Protein AF-A0A935ACT4-F1 (afdb_monomer_lite)

Structure (mmCIF, N/CA/C/O backbone):
data_AF-A0A935ACT4-F1
#
_entry.id   AF-A0A935ACT4-F1
#
loop_
_atom_site.group_PDB
_atom_site.id
_atom_site.type_symbol
_atom_site.label_atom_id
_atom_site.label_alt_id
_atom_site.label_comp_id
_atom_site.label_asym_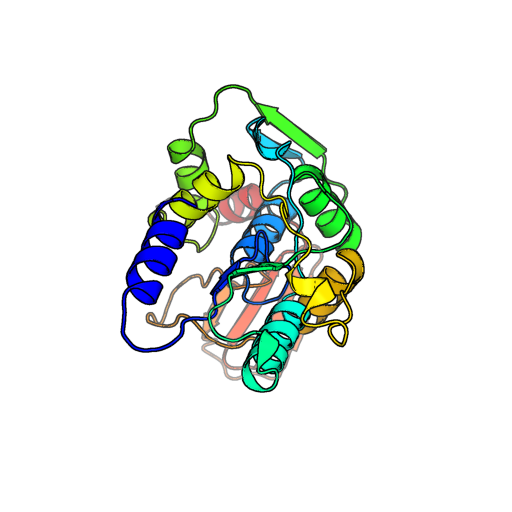id
_atom_site.label_entity_id
_atom_site.label_seq_id
_atom_site.pdbx_PDB_ins_code
_atom_site.Cartn_x
_atom_site.Cartn_y
_atom_site.Cartn_z
_atom_site.occupancy
_atom_site.B_iso_or_equiv
_atom_site.auth_seq_id
_atom_site.auth_comp_id
_atom_site.auth_asym_id
_atom_site.auth_atom_id
_atom_site.pdbx_PDB_model_num
ATOM 1 N N . MET A 1 1 ? 9.209 -9.007 1.177 1.00 69.94 1 MET A N 1
ATOM 2 C CA . MET A 1 1 ? 9.968 -8.501 0.007 1.00 69.94 1 MET A CA 1
ATOM 3 C C . MET A 1 1 ? 10.748 -9.606 -0.709 1.00 69.94 1 MET A C 1
ATOM 5 O O . MET A 1 1 ? 10.487 -9.824 -1.883 1.00 69.94 1 MET A O 1
ATOM 9 N N . ARG A 1 2 ? 11.636 -10.346 -0.022 1.00 81.12 2 ARG A N 1
ATOM 10 C CA . ARG A 1 2 ? 12.561 -11.329 -0.630 1.00 81.12 2 ARG A CA 1
ATOM 11 C C . ARG A 1 2 ? 11.929 -12.308 -1.632 1.00 81.12 2 ARG A C 1
ATOM 13 O O . ARG A 1 2 ? 12.358 -12.338 -2.775 1.00 81.12 2 ARG A O 1
ATOM 20 N N . SER A 1 3 ? 10.866 -13.014 -1.241 1.00 85.06 3 SER A N 1
ATOM 21 C CA . SER A 1 3 ? 10.185 -13.968 -2.134 1.00 85.06 3 SER A CA 1
ATOM 22 C C . SER A 1 3 ? 9.668 -13.318 -3.429 1.00 85.06 3 SER A C 1
ATOM 24 O O . SER A 1 3 ? 9.837 -13.885 -4.501 1.00 85.06 3 SER A O 1
ATOM 26 N N . ARG A 1 4 ? 9.121 -12.092 -3.371 1.00 88.12 4 ARG A N 1
ATOM 27 C CA . ARG A 1 4 ? 8.633 -11.378 -4.569 1.00 88.12 4 ARG A CA 1
ATOM 28 C C . ARG A 1 4 ? 9.778 -11.022 -5.524 1.00 88.12 4 ARG A C 1
ATOM 30 O O . ARG A 1 4 ? 9.636 -11.171 -6.733 1.00 88.12 4 ARG A O 1
ATOM 37 N N . ILE A 1 5 ? 10.920 -10.606 -4.973 1.00 88.69 5 ILE A N 1
ATOM 38 C CA . ILE A 1 5 ? 12.130 -10.297 -5.748 1.00 88.69 5 ILE A CA 1
ATOM 39 C C . ILE A 1 5 ? 12.682 -11.567 -6.407 1.00 88.69 5 ILE A C 1
ATOM 41 O O . ILE A 1 5 ? 13.016 -11.546 -7.590 1.00 88.69 5 ILE A O 1
ATOM 45 N N . GLU A 1 6 ? 12.748 -12.678 -5.670 1.00 92.38 6 GLU A N 1
ATOM 46 C CA . GLU A 1 6 ? 13.194 -13.979 -6.188 1.00 92.38 6 GLU A CA 1
ATOM 47 C C . GLU A 1 6 ? 12.294 -14.477 -7.328 1.00 92.38 6 GLU A C 1
ATOM 49 O O . GLU A 1 6 ? 12.806 -14.948 -8.346 1.00 92.38 6 GLU A O 1
ATOM 54 N N . THR A 1 7 ? 10.973 -14.292 -7.218 1.00 94.06 7 THR A N 1
ATOM 55 C CA . THR A 1 7 ? 10.031 -14.559 -8.314 1.00 94.06 7 THR A CA 1
ATOM 56 C C . THR A 1 7 ? 10.366 -13.723 -9.546 1.00 94.06 7 THR A C 1
ATOM 58 O O . THR A 1 7 ? 10.535 -14.284 -10.625 1.00 94.06 7 THR A O 1
ATOM 61 N N . GLY A 1 8 ? 10.537 -12.403 -9.402 1.00 92.00 8 GLY A N 1
ATOM 62 C CA . GLY A 1 8 ? 10.892 -11.528 -10.524 1.00 92.00 8 GLY A CA 1
ATOM 63 C C . GLY A 1 8 ? 12.212 -11.926 -11.194 1.00 92.00 8 GLY A C 1
ATOM 64 O O . GLY A 1 8 ? 12.299 -11.989 -12.420 1.00 92.00 8 GLY A O 1
ATOM 65 N N . VAL A 1 9 ? 13.234 -12.259 -10.398 1.00 93.31 9 VAL A N 1
ATOM 66 C CA . VAL A 1 9 ? 14.528 -12.751 -10.901 1.00 93.31 9 VAL A CA 1
ATOM 67 C C . VAL A 1 9 ? 14.364 -14.065 -11.657 1.00 93.31 9 VAL A C 1
ATOM 69 O O . VAL A 1 9 ? 14.971 -14.237 -12.708 1.00 93.31 9 VAL A O 1
ATOM 72 N N . THR A 1 10 ? 13.552 -14.984 -11.141 1.00 94.94 10 THR A N 1
ATOM 73 C CA . THR A 1 10 ? 13.333 -16.296 -11.759 1.00 94.94 10 THR A CA 1
ATOM 74 C C . THR A 1 10 ? 12.563 -16.170 -13.070 1.00 94.94 10 THR A C 1
ATOM 76 O O . THR A 1 10 ? 12.980 -16.751 -14.066 1.00 94.94 10 THR A O 1
ATOM 79 N N . LEU A 1 11 ? 11.503 -15.357 -13.108 1.00 93.75 11 LEU A N 1
ATOM 80 C CA . LEU A 1 11 ? 10.722 -15.105 -14.323 1.00 93.75 11 LEU A CA 1
ATOM 81 C C . LEU A 1 11 ? 11.583 -14.492 -15.436 1.00 93.75 11 LEU A C 1
ATOM 83 O O . LEU A 1 11 ? 11.505 -14.926 -16.581 1.00 93.75 11 LEU A O 1
ATOM 87 N N . ARG A 1 12 ? 12.471 -13.548 -15.097 1.00 93.38 12 ARG A N 1
ATOM 88 C CA . ARG A 1 12 ? 13.405 -12.931 -16.057 1.00 93.38 12 ARG A CA 1
ATOM 89 C C . ARG A 1 12 ? 14.436 -13.886 -16.660 1.00 93.38 12 ARG A C 1
ATOM 91 O O . ARG A 1 12 ? 15.054 -13.522 -17.652 1.00 93.38 12 ARG A O 1
ATOM 98 N N . LYS A 1 13 ? 14.653 -15.072 -16.082 1.00 93.50 13 LYS A N 1
ATOM 99 C CA . LYS A 1 13 ? 15.535 -16.093 -16.680 1.00 93.50 13 LYS A CA 1
ATOM 100 C C . LYS A 1 13 ? 14.884 -16.813 -17.865 1.00 93.50 13 LYS A C 1
ATOM 102 O O . LYS A 1 13 ? 15.573 -17.550 -18.563 1.00 93.50 13 LYS A O 1
ATOM 107 N N . GLY A 1 14 ? 13.574 -16.653 -18.060 1.00 92.19 14 GLY A N 1
ATOM 108 C CA . GLY A 1 14 ? 12.857 -17.216 -19.199 1.00 92.19 14 GLY A CA 1
ATOM 109 C C . GLY A 1 14 ? 13.194 -16.527 -20.525 1.00 92.19 14 GLY A C 1
ATOM 110 O O . GLY A 1 14 ? 13.866 -15.501 -20.569 1.00 92.19 14 GLY A O 1
ATOM 111 N N . SER A 1 15 ? 12.688 -17.088 -21.624 1.00 92.12 15 SER A N 1
ATOM 112 C CA . SER A 1 15 ? 12.872 -16.554 -22.982 1.00 92.12 15 SER A CA 1
ATOM 113 C C . SER A 1 15 ? 11.981 -15.350 -23.308 1.00 92.12 15 SER A C 1
ATOM 115 O O . SER A 1 15 ? 12.221 -14.653 -24.292 1.00 92.12 15 SER A O 1
ATOM 117 N N . VAL A 1 16 ? 10.945 -15.102 -22.502 1.00 92.06 16 VAL A N 1
ATOM 118 C CA . VAL A 1 16 ? 10.012 -13.985 -22.686 1.00 92.06 16 VAL A CA 1
ATOM 119 C C . VAL A 1 16 ? 10.509 -12.780 -21.881 1.00 92.06 16 VAL A C 1
ATOM 121 O O . VAL A 1 16 ? 10.746 -12.929 -20.682 1.00 92.06 16 VAL A O 1
ATOM 124 N N . PRO A 1 17 ? 10.643 -11.580 -22.481 1.00 90.62 17 PRO A N 1
ATOM 125 C CA . PRO A 1 17 ? 10.990 -10.372 -21.739 1.00 90.62 17 PRO A CA 1
ATOM 126 C C . PRO A 1 17 ? 9.967 -10.078 -20.635 1.00 90.62 17 PRO A C 1
ATOM 128 O O . PRO A 1 17 ? 8.775 -9.945 -20.906 1.00 90.62 17 PRO A O 1
ATOM 131 N N . VAL A 1 18 ? 10.435 -9.949 -19.393 1.00 93.94 18 VAL A N 1
ATOM 132 C CA . VAL A 1 18 ? 9.579 -9.687 -18.226 1.00 93.94 18 VAL A CA 1
ATOM 133 C C . VAL A 1 18 ? 9.765 -8.255 -17.757 1.00 93.94 18 VAL A C 1
ATOM 135 O O . VAL A 1 18 ? 10.834 -7.896 -17.265 1.00 93.94 18 VAL A O 1
ATOM 138 N N . THR A 1 19 ? 8.706 -7.459 -17.862 1.00 94.50 19 THR A N 1
ATOM 139 C CA . THR A 1 19 ? 8.626 -6.144 -17.224 1.00 94.50 19 THR A CA 1
ATOM 140 C C . THR A 1 19 ? 8.081 -6.303 -15.807 1.00 94.50 19 THR A C 1
ATOM 142 O O . THR A 1 19 ? 6.981 -6.816 -15.615 1.00 94.50 19 THR A O 1
ATOM 145 N N . GLU A 1 20 ? 8.853 -5.889 -14.803 1.00 94.56 20 GLU A N 1
ATOM 146 C CA . GLU A 1 20 ? 8.470 -5.971 -13.390 1.00 94.56 20 GLU A CA 1
ATOM 147 C C . GLU A 1 20 ? 8.133 -4.576 -12.855 1.00 94.56 20 GLU A C 1
ATOM 149 O O . GLU A 1 20 ? 9.004 -3.711 -12.783 1.00 94.56 20 GLU A O 1
ATOM 154 N N . ILE A 1 21 ? 6.885 -4.377 -12.429 1.00 94.38 21 ILE A N 1
ATOM 155 C CA . ILE A 1 21 ? 6.447 -3.168 -11.726 1.00 94.38 21 ILE A CA 1
ATOM 156 C C . ILE A 1 21 ? 6.413 -3.460 -10.221 1.00 94.38 21 ILE A C 1
ATOM 158 O O . ILE A 1 21 ? 5.684 -4.341 -9.763 1.00 94.38 21 ILE A O 1
ATOM 162 N N . ARG A 1 22 ? 7.212 -2.730 -9.442 1.00 93.19 22 ARG A N 1
ATOM 163 C CA . ARG A 1 22 ? 7.353 -2.890 -7.991 1.00 93.19 22 ARG A CA 1
ATOM 164 C C . ARG A 1 22 ? 6.692 -1.732 -7.270 1.00 93.19 22 ARG A C 1
ATOM 166 O O . ARG A 1 22 ? 7.153 -0.602 -7.363 1.00 93.19 22 ARG A O 1
ATOM 173 N N . ALA A 1 23 ? 5.650 -2.035 -6.510 1.00 91.44 23 ALA A N 1
ATOM 174 C CA . ALA A 1 23 ? 4.967 -1.072 -5.660 1.00 91.44 23 ALA A CA 1
ATOM 175 C C . ALA A 1 23 ? 5.134 -1.438 -4.183 1.00 91.44 23 ALA A C 1
ATOM 177 O O . ALA A 1 23 ? 5.173 -2.620 -3.819 1.00 91.44 23 ALA A O 1
ATOM 178 N N . GLY A 1 24 ? 5.199 -0.406 -3.344 1.00 86.94 24 GLY A N 1
ATOM 179 C CA . GLY A 1 24 ? 5.072 -0.530 -1.898 1.00 86.94 24 GLY A CA 1
ATOM 180 C C . GLY A 1 24 ? 3.611 -0.673 -1.475 1.00 86.94 24 GLY A C 1
ATOM 181 O O . GLY A 1 24 ? 2.891 -1.575 -1.904 1.00 86.94 24 GLY A O 1
ATOM 182 N N . VAL A 1 25 ? 3.163 0.242 -0.617 1.00 89.56 25 VAL A N 1
ATOM 183 C CA . VAL A 1 25 ? 1.755 0.342 -0.218 1.00 89.56 25 VAL A CA 1
ATOM 184 C C . VAL A 1 25 ? 0.919 0.815 -1.399 1.00 89.56 25 VAL A C 1
ATOM 186 O O . VAL A 1 25 ? 1.141 1.905 -1.914 1.00 89.56 25 VAL A O 1
ATOM 189 N N . ILE A 1 26 ? -0.092 0.042 -1.787 1.00 91.81 26 ILE A N 1
ATOM 190 C CA . ILE A 1 26 ? -1.076 0.489 -2.775 1.00 91.81 26 ILE A CA 1
ATOM 191 C C . ILE A 1 26 ? -2.263 1.089 -2.017 1.00 91.81 26 ILE A C 1
ATOM 193 O O . ILE A 1 26 ? -2.844 0.433 -1.150 1.00 91.81 26 ILE A O 1
ATOM 197 N N . ALA A 1 27 ? -2.606 2.335 -2.323 1.00 91.50 27 ALA A N 1
ATOM 198 C CA . ALA A 1 27 ? -3.718 3.091 -1.766 1.00 91.50 27 ALA A CA 1
ATOM 199 C C . ALA A 1 27 ? -4.919 3.009 -2.718 1.00 91.50 27 ALA A C 1
ATOM 201 O O . ALA A 1 27 ? -4.890 3.551 -3.823 1.00 91.50 27 ALA A O 1
ATOM 202 N N . GLY A 1 28 ? -5.966 2.293 -2.315 1.00 86.50 28 GLY A N 1
ATOM 203 C CA . GLY A 1 28 ? -7.134 2.055 -3.159 1.00 86.50 28 GLY A CA 1
ATOM 204 C C . GLY A 1 28 ? -8.052 0.977 -2.593 1.00 86.50 28 GLY A C 1
ATOM 205 O O . GLY A 1 28 ? -7.596 0.108 -1.852 1.00 86.50 28 GLY A O 1
ATOM 206 N N . SER A 1 29 ? -9.332 1.014 -2.967 1.00 75.94 29 SER A N 1
ATOM 207 C CA . SER A 1 29 ? -10.279 -0.080 -2.702 1.00 75.94 29 SER A CA 1
ATOM 208 C C . SER A 1 29 ? -9.761 -1.392 -3.308 1.00 75.94 29 SER A C 1
ATOM 210 O O . SER A 1 29 ? -9.198 -1.357 -4.404 1.00 75.94 29 SER A O 1
ATOM 212 N N . GLY A 1 30 ? -9.922 -2.528 -2.623 1.00 71.88 30 GLY A N 1
ATOM 213 C CA . GLY A 1 30 ? -9.360 -3.817 -3.059 1.00 71.88 30 GLY A CA 1
ATOM 214 C C . GLY A 1 30 ? -7.889 -4.038 -2.694 1.00 71.88 30 GLY A C 1
ATOM 215 O O . GLY A 1 30 ? -7.365 -5.142 -2.842 1.00 71.88 30 GLY A O 1
ATOM 216 N N . SER A 1 31 ? -7.183 -3.012 -2.207 1.00 79.88 31 SER A N 1
ATOM 217 C CA . SER A 1 31 ? -5.800 -3.169 -1.759 1.00 79.88 31 SER A CA 1
ATOM 218 C C . SER A 1 31 ? -5.747 -3.623 -0.307 1.00 79.88 31 SER A C 1
ATOM 220 O O . SER A 1 31 ? -6.118 -2.882 0.603 1.00 79.88 31 SER A O 1
ATOM 222 N N . ILE A 1 32 ? -5.159 -4.794 -0.060 1.00 76.81 32 ILE A N 1
ATOM 223 C CA . ILE A 1 32 ? -5.030 -5.322 1.304 1.00 76.81 32 ILE A CA 1
ATOM 224 C C . ILE A 1 32 ? -4.225 -4.366 2.203 1.00 76.81 32 ILE A C 1
ATOM 226 O O . ILE A 1 32 ? -4.547 -4.206 3.378 1.00 76.81 32 ILE A O 1
ATOM 230 N N . SER A 1 33 ? -3.202 -3.678 1.676 1.00 82.00 33 SER A N 1
ATOM 231 C CA . SER A 1 33 ? -2.441 -2.703 2.473 1.00 82.00 33 SER A CA 1
ATOM 232 C C . SER A 1 33 ? -3.282 -1.492 2.878 1.00 82.00 33 SER A C 1
ATOM 234 O O . SER A 1 33 ? -3.143 -1.000 3.997 1.00 82.00 33 SER A O 1
ATOM 236 N N . PHE A 1 34 ? -4.171 -1.034 1.994 1.00 85.38 34 PHE A N 1
ATOM 237 C CA . PHE A 1 34 ? -5.099 0.054 2.292 1.00 85.38 34 PHE A CA 1
ATOM 238 C C . PHE A 1 34 ? -6.154 -0.381 3.315 1.00 85.38 34 PHE A C 1
ATOM 240 O O . PHE A 1 34 ? -6.390 0.318 4.301 1.00 85.38 34 PHE A O 1
ATOM 247 N N . GLU A 1 35 ? -6.712 -1.579 3.141 1.00 78.62 35 GLU A N 1
ATOM 248 C CA . GLU A 1 35 ? -7.675 -2.154 4.077 1.00 78.62 35 GLU A CA 1
ATOM 249 C C . GLU A 1 35 ? -7.074 -2.335 5.475 1.00 78.62 35 GLU A C 1
ATOM 251 O O . GLU A 1 35 ? -7.733 -2.030 6.464 1.00 78.62 35 GLU A O 1
ATOM 256 N N . MET A 1 36 ? -5.804 -2.735 5.594 1.00 78.12 36 MET A N 1
ATOM 257 C CA . MET A 1 36 ? -5.119 -2.811 6.892 1.00 78.12 36 MET A CA 1
ATOM 258 C C . MET A 1 36 ? -5.026 -1.455 7.592 1.00 78.12 36 MET A C 1
ATOM 260 O O . MET A 1 36 ? -5.323 -1.354 8.785 1.00 78.12 36 MET A O 1
ATOM 264 N N . ILE A 1 37 ? -4.632 -0.407 6.861 1.00 85.81 37 ILE A N 1
ATOM 265 C CA . ILE A 1 37 ? -4.576 0.961 7.391 1.00 85.81 37 ILE A CA 1
ATOM 266 C C . ILE A 1 37 ? -5.963 1.378 7.879 1.00 85.81 37 ILE A C 1
ATOM 268 O O . ILE A 1 37 ? -6.094 1.859 9.007 1.00 85.81 37 ILE A O 1
ATOM 272 N N . ARG A 1 38 ? -7.001 1.131 7.074 1.00 81.50 38 ARG A N 1
ATOM 273 C CA . ARG A 1 38 ? -8.389 1.393 7.448 1.00 81.50 38 ARG A CA 1
ATOM 274 C C . ARG A 1 38 ? -8.787 0.637 8.710 1.00 81.50 38 ARG A C 1
ATOM 276 O O . ARG A 1 38 ? -9.199 1.279 9.669 1.00 81.50 38 ARG A O 1
ATOM 283 N N . PHE A 1 39 ? -8.655 -0.689 8.737 1.00 75.44 39 PHE A N 1
ATOM 284 C CA . PHE A 1 39 ? -9.082 -1.516 9.868 1.00 75.44 39 PHE A CA 1
ATOM 285 C C . PHE A 1 39 ? -8.423 -1.057 11.163 1.00 75.44 39 PHE A C 1
ATOM 287 O O . PHE A 1 39 ? -9.118 -0.796 12.140 1.00 75.44 39 PHE A O 1
ATOM 294 N N . MET A 1 40 ? -7.101 -0.879 11.167 1.00 77.88 40 MET A N 1
ATOM 295 C CA . MET A 1 40 ? -6.385 -0.418 12.359 1.00 77.88 40 MET A CA 1
ATOM 296 C C . MET A 1 40 ? -6.873 0.955 12.831 1.00 77.88 40 MET A C 1
ATOM 298 O O . MET A 1 40 ? -7.011 1.188 14.032 1.00 77.88 40 MET A O 1
ATOM 302 N N . THR A 1 41 ? -7.186 1.840 11.886 1.00 82.50 41 THR A N 1
ATOM 303 C CA . THR A 1 41 ? -7.656 3.198 12.164 1.00 82.50 41 THR A CA 1
ATOM 304 C C . THR A 1 41 ? -9.124 3.242 12.591 1.00 82.50 41 THR A C 1
ATOM 306 O O . THR A 1 41 ? -9.514 4.093 13.385 1.00 82.50 41 THR A O 1
ATOM 309 N N . GLU A 1 42 ? -9.975 2.349 12.103 1.00 77.56 42 GLU A N 1
ATOM 310 C CA . GLU A 1 42 ? -11.398 2.308 12.453 1.00 77.56 42 GLU A CA 1
ATOM 311 C C . GLU A 1 42 ? -11.648 1.553 13.762 1.00 77.56 42 GLU A C 1
ATOM 313 O O . GLU A 1 42 ? -12.507 1.958 14.545 1.00 77.56 42 GLU A O 1
ATOM 318 N N . LEU A 1 43 ? -10.859 0.511 14.038 1.00 72.56 43 LEU A N 1
ATOM 319 C CA . LEU A 1 43 ? -11.015 -0.358 15.205 1.00 72.56 43 LEU A CA 1
ATOM 320 C C . LEU A 1 43 ? -10.644 0.322 16.524 1.00 72.56 43 LEU A C 1
ATOM 322 O O . LEU A 1 43 ? -11.306 0.091 17.543 1.00 72.56 43 LEU A O 1
ATOM 326 N N . PHE A 1 44 ? -9.588 1.139 16.513 1.00 72.75 44 PHE A N 1
ATOM 327 C CA . PHE A 1 44 ? -8.961 1.641 17.728 1.00 72.75 44 PHE A CA 1
ATOM 328 C C . PHE A 1 44 ? -8.869 3.172 17.760 1.00 72.75 44 PHE A C 1
ATOM 330 O O . PHE A 1 44 ? -8.326 3.775 16.837 1.00 72.75 44 PHE A O 1
ATOM 337 N N . PRO A 1 45 ? -9.324 3.836 18.842 1.00 75.62 45 PRO A N 1
ATOM 338 C CA . PRO A 1 45 ? -9.098 5.270 19.036 1.00 75.62 45 PRO A CA 1
ATOM 339 C C . PRO A 1 45 ? -7.629 5.597 19.332 1.00 75.62 45 PRO A C 1
ATOM 341 O O . PRO A 1 45 ? -7.122 6.634 18.904 1.00 75.62 45 PRO A O 1
ATOM 344 N N . VAL A 1 46 ? -6.955 4.689 20.041 1.00 84.94 46 VAL A N 1
ATOM 345 C CA . VAL A 1 46 ? -5.507 4.685 20.240 1.00 84.94 46 VAL A CA 1
ATOM 346 C C . VAL A 1 46 ? -4.984 3.432 19.563 1.00 84.94 46 VAL A C 1
ATOM 348 O O . VAL A 1 46 ? -5.304 2.342 20.022 1.00 84.94 46 VAL A O 1
ATOM 351 N N . ILE A 1 47 ? -4.240 3.580 18.473 1.00 84.94 47 ILE A N 1
ATOM 352 C CA . ILE A 1 47 ? -3.729 2.473 17.665 1.00 84.94 47 ILE A CA 1
ATOM 353 C C . ILE A 1 47 ? -2.460 1.944 18.348 1.00 84.94 47 ILE A C 1
ATOM 355 O O . ILE A 1 47 ? -1.431 2.633 18.298 1.00 84.94 47 ILE A O 1
ATOM 359 N N . PRO A 1 48 ? -2.495 0.769 19.011 1.00 84.94 48 PRO A N 1
ATOM 360 C CA . PRO A 1 48 ? -1.277 0.148 19.493 1.00 84.94 48 PRO A CA 1
ATOM 361 C C . PRO A 1 48 ? -0.507 -0.396 18.294 1.00 84.94 48 PRO A C 1
ATOM 363 O O . PRO A 1 48 ? -1.081 -0.989 17.378 1.00 84.94 48 PRO A O 1
ATOM 366 N N . GLY A 1 49 ? 0.803 -0.216 18.295 1.00 87.62 49 GLY A N 1
ATOM 367 C CA . GLY A 1 49 ? 1.616 -0.773 17.235 1.00 87.62 49 GLY A CA 1
ATOM 368 C C . GLY A 1 49 ? 3.093 -0.823 17.582 1.00 87.62 49 GLY A C 1
ATOM 369 O O . GLY A 1 49 ? 3.522 -0.248 18.571 1.00 87.62 49 GLY A O 1
ATOM 370 N N . PRO A 1 50 ? 3.891 -1.537 16.800 1.00 90.00 50 PRO A N 1
ATOM 371 C CA . PRO A 1 50 ? 5.332 -1.600 16.981 1.00 90.00 50 PRO A CA 1
ATOM 372 C C . PRO A 1 50 ? 6.033 -0.327 16.521 1.00 90.00 50 PRO A C 1
ATOM 374 O O . PRO A 1 50 ? 5.571 0.361 15.613 1.00 90.00 50 PRO A O 1
ATOM 377 N N . ILE A 1 51 ? 7.227 -0.079 17.063 1.00 89.69 51 ILE A N 1
ATOM 378 C CA . ILE A 1 51 ? 8.092 1.036 16.638 1.00 89.69 51 ILE A CA 1
ATOM 379 C C . ILE A 1 51 ? 8.377 1.026 15.130 1.00 89.69 51 ILE A C 1
ATOM 381 O O . ILE A 1 51 ? 8.454 2.100 14.538 1.00 89.69 51 ILE A O 1
ATOM 385 N N . TRP A 1 52 ? 8.472 -0.146 14.491 1.00 88.19 52 TRP A N 1
ATOM 386 C CA . TRP A 1 52 ? 8.716 -0.247 13.047 1.00 88.19 52 TRP A CA 1
ATOM 387 C C . TRP A 1 52 ? 7.580 0.329 12.181 1.00 88.19 52 TRP A C 1
ATOM 389 O O . TRP A 1 52 ? 7.764 0.518 10.988 1.00 88.19 52 TRP A O 1
ATOM 399 N N . LEU A 1 53 ? 6.433 0.730 12.747 1.00 89.06 53 LEU A N 1
ATOM 400 C CA . LEU A 1 53 ? 5.466 1.579 12.029 1.00 89.06 53 LEU A CA 1
ATOM 401 C C . LEU A 1 53 ? 6.024 2.972 11.675 1.00 89.06 53 LEU A C 1
ATOM 403 O O . LEU A 1 53 ? 5.418 3.703 10.894 1.00 89.06 53 LEU A O 1
ATOM 407 N N . LYS A 1 54 ? 7.176 3.356 12.233 1.00 90.50 54 LYS A N 1
ATOM 408 C CA . LYS A 1 54 ? 7.940 4.540 11.819 1.00 90.50 54 LYS A CA 1
ATOM 409 C C . LYS A 1 54 ? 8.809 4.307 10.580 1.00 90.50 54 LYS A C 1
ATOM 411 O O . LYS A 1 54 ? 9.488 5.237 10.156 1.00 90.50 54 LYS A O 1
ATOM 416 N N . ASN A 1 55 ? 8.809 3.102 10.017 1.00 91.06 55 ASN A N 1
ATOM 417 C CA . ASN A 1 55 ? 9.492 2.832 8.759 1.00 91.06 55 ASN A CA 1
ATOM 418 C C . ASN A 1 55 ? 8.887 3.665 7.632 1.00 91.06 55 ASN A C 1
ATOM 420 O O . ASN A 1 55 ? 7.688 3.973 7.630 1.00 91.06 55 ASN A O 1
ATOM 424 N N . LYS A 1 56 ? 9.740 4.030 6.680 1.00 93.12 56 LYS A N 1
ATOM 425 C CA . LYS A 1 56 ? 9.386 4.897 5.566 1.00 93.12 56 LYS A CA 1
ATOM 426 C C . LYS A 1 56 ? 8.743 4.097 4.440 1.00 93.12 56 LYS A C 1
ATOM 428 O O . LYS A 1 56 ? 9.134 2.971 4.141 1.00 93.12 56 LYS A O 1
ATOM 433 N N . SER A 1 57 ? 7.771 4.705 3.781 1.00 91.44 57 SER A N 1
ATOM 434 C CA . SER A 1 57 ? 7.045 4.138 2.657 1.00 91.44 57 SER A CA 1
ATOM 435 C C . SER A 1 57 ? 6.687 5.230 1.657 1.00 91.44 57 SER A C 1
ATOM 437 O O . SER A 1 57 ? 6.235 6.310 2.037 1.00 91.44 57 SER A O 1
ATOM 439 N N . GLN A 1 58 ? 6.817 4.913 0.372 1.00 93.69 58 GLN A N 1
ATOM 440 C CA . GLN A 1 58 ? 6.218 5.677 -0.720 1.00 93.69 58 GLN A CA 1
ATOM 441 C C . GLN A 1 58 ? 4.999 4.902 -1.236 1.00 93.69 58 GLN A C 1
ATOM 443 O O . GLN A 1 58 ? 5.165 3.918 -1.960 1.00 93.69 58 GLN A O 1
ATOM 448 N N . PRO A 1 59 ? 3.774 5.260 -0.802 1.00 94.25 59 PRO A N 1
ATOM 449 C CA . PRO A 1 59 ? 2.567 4.607 -1.288 1.00 94.25 59 PRO A CA 1
ATOM 450 C C . PRO A 1 59 ? 2.309 4.974 -2.753 1.00 94.25 59 PRO A C 1
ATOM 452 O O . PRO A 1 59 ? 2.914 5.902 -3.273 1.00 94.25 59 PRO A O 1
ATOM 455 N N . ILE A 1 60 ? 1.385 4.288 -3.417 1.00 95.69 60 ILE A N 1
ATOM 456 C CA . ILE A 1 60 ? 0.918 4.629 -4.766 1.00 95.69 60 ILE A CA 1
ATOM 457 C C . ILE A 1 60 ? -0.583 4.417 -4.892 1.00 95.69 60 ILE A C 1
ATOM 459 O O . ILE A 1 60 ? -1.114 3.460 -4.335 1.00 95.69 60 ILE A O 1
ATOM 463 N N . ALA A 1 61 ? -1.284 5.287 -5.617 1.00 95.25 61 ALA A N 1
ATOM 464 C CA . ALA A 1 61 ? -2.702 5.094 -5.881 1.00 95.25 61 ALA A CA 1
ATOM 465 C C . ALA A 1 61 ? -2.918 3.867 -6.778 1.00 95.25 61 ALA A C 1
ATOM 467 O O . ALA A 1 61 ? -2.175 3.660 -7.738 1.00 95.25 61 ALA A O 1
ATOM 468 N N . VAL A 1 62 ? -3.966 3.080 -6.516 1.00 92.69 62 VAL A N 1
ATOM 469 C CA . VAL A 1 62 ? -4.312 1.915 -7.352 1.00 92.69 62 VAL A CA 1
ATOM 470 C C . VAL A 1 62 ? -4.502 2.301 -8.821 1.00 92.69 62 VAL A C 1
ATOM 472 O O . VAL A 1 62 ? -4.061 1.573 -9.704 1.00 92.69 62 VAL A O 1
ATOM 475 N N . GLN A 1 63 ? -5.076 3.480 -9.085 1.00 92.88 63 GLN A N 1
ATOM 476 C CA . GLN A 1 63 ? -5.250 3.987 -10.442 1.00 92.88 63 GLN A CA 1
ATOM 477 C C . GLN A 1 63 ? -3.903 4.178 -11.146 1.00 92.88 63 GLN A C 1
ATOM 479 O O . GLN A 1 63 ? -3.734 3.712 -12.263 1.00 92.88 63 GLN A O 1
ATOM 484 N N . ASN A 1 64 ? -2.903 4.739 -10.462 1.00 95.56 64 ASN A N 1
ATOM 485 C CA . ASN A 1 64 ? -1.579 4.914 -11.054 1.00 95.56 64 ASN A CA 1
ATOM 486 C C . ASN A 1 64 ? -0.860 3.592 -11.309 1.00 95.56 64 ASN A C 1
ATOM 488 O O . ASN A 1 64 ? -0.118 3.492 -12.279 1.00 95.56 64 ASN A O 1
ATOM 492 N N . VAL A 1 65 ? -1.084 2.567 -10.480 1.00 95.38 65 VAL A N 1
ATOM 493 C CA . VAL A 1 65 ? -0.572 1.219 -10.774 1.00 95.38 65 VAL A CA 1
ATOM 494 C C . VAL A 1 65 ? -1.146 0.719 -12.100 1.00 95.38 65 VAL A C 1
ATOM 496 O O . VAL A 1 65 ? -0.395 0.218 -12.933 1.00 95.38 65 VAL A O 1
ATOM 499 N N . ILE A 1 66 ? -2.453 0.890 -12.319 1.00 94.25 66 ILE A N 1
ATOM 500 C CA . ILE A 1 66 ? -3.113 0.527 -13.581 1.00 94.25 66 ILE A CA 1
ATOM 501 C C . ILE A 1 66 ? -2.535 1.347 -14.741 1.00 94.25 66 ILE A C 1
ATOM 503 O O . ILE A 1 66 ? -2.198 0.771 -15.772 1.00 94.25 66 ILE A O 1
ATOM 507 N N . ASP A 1 67 ? -2.351 2.656 -14.561 1.00 95.50 67 ASP A N 1
ATOM 508 C CA . ASP A 1 67 ? -1.788 3.536 -15.590 1.00 95.50 67 ASP A CA 1
ATOM 509 C C . ASP A 1 67 ? -0.364 3.102 -15.987 1.00 95.50 67 ASP A C 1
ATOM 511 O O . ASP A 1 67 ? -0.057 3.020 -17.175 1.00 95.50 67 ASP A O 1
ATOM 515 N N . TYR A 1 68 ? 0.490 2.736 -15.021 1.00 95.81 68 TYR A N 1
ATOM 516 C CA . TYR A 1 68 ? 1.824 2.184 -15.294 1.00 95.81 68 TYR A CA 1
ATOM 517 C C . TYR A 1 68 ? 1.772 0.847 -16.034 1.00 95.81 68 TYR A C 1
ATOM 519 O O . TYR A 1 68 ? 2.575 0.618 -16.938 1.00 95.81 68 TYR A O 1
ATOM 527 N N . LEU A 1 69 ? 0.845 -0.042 -15.668 1.00 94.94 69 LEU A N 1
ATOM 528 C CA . LEU A 1 69 ? 0.676 -1.321 -16.361 1.00 94.94 69 LEU A CA 1
ATOM 529 C C . LEU A 1 69 ? 0.238 -1.107 -17.815 1.00 94.94 69 LEU A C 1
ATOM 531 O O . LEU A 1 69 ? 0.789 -1.743 -18.709 1.00 94.94 69 LEU A O 1
ATOM 535 N N . LEU A 1 70 ? -0.696 -0.187 -18.065 1.00 94.69 70 LEU A N 1
ATOM 536 C CA . LEU A 1 70 ? -1.134 0.169 -19.416 1.00 94.69 70 LEU A CA 1
ATOM 537 C C . LEU A 1 70 ? 0.001 0.798 -20.231 1.00 94.69 70 LEU A C 1
ATOM 539 O O . LEU A 1 70 ? 0.251 0.372 -21.358 1.00 94.69 70 LEU A O 1
ATOM 543 N N . ALA A 1 71 ? 0.732 1.745 -19.643 1.00 94.31 71 ALA A N 1
ATOM 544 C CA . ALA A 1 71 ? 1.883 2.378 -20.277 1.00 94.31 71 ALA A CA 1
ATOM 545 C C . ALA A 1 71 ? 2.968 1.351 -20.648 1.00 94.31 71 ALA A C 1
ATOM 547 O O . ALA A 1 71 ? 3.515 1.382 -21.753 1.00 94.31 71 ALA A O 1
ATOM 548 N N . ALA A 1 72 ? 3.232 0.380 -19.769 1.00 93.50 72 ALA A N 1
ATOM 549 C CA . ALA A 1 72 ? 4.192 -0.694 -20.011 1.00 93.50 72 ALA A CA 1
ATOM 550 C C . ALA A 1 72 ? 3.795 -1.630 -21.168 1.00 93.50 72 ALA A C 1
ATOM 552 O O . ALA A 1 72 ? 4.677 -2.197 -21.814 1.00 93.50 72 ALA A O 1
ATOM 553 N N . LEU A 1 73 ? 2.497 -1.783 -21.463 1.00 91.25 73 LEU A N 1
ATOM 554 C CA . LEU A 1 73 ? 2.030 -2.581 -22.603 1.00 91.25 73 LEU A CA 1
ATOM 555 C C . LEU A 1 73 ? 2.323 -1.897 -23.944 1.00 91.25 73 LEU A C 1
ATOM 557 O O . LEU A 1 73 ? 2.672 -2.569 -24.918 1.00 91.25 73 LEU A O 1
ATOM 561 N N . THR A 1 74 ? 2.186 -0.572 -24.005 1.00 88.69 74 THR A N 1
ATOM 562 C CA . THR A 1 74 ? 2.302 0.198 -25.253 1.00 88.69 74 THR A CA 1
ATOM 563 C C . THR A 1 74 ? 3.702 0.753 -25.504 1.00 88.69 74 THR A C 1
ATOM 565 O O . THR A 1 74 ? 4.067 0.997 -26.652 1.00 88.69 74 THR A O 1
ATOM 568 N N . ASN A 1 75 ? 4.506 0.943 -24.458 1.00 89.00 75 ASN A N 1
ATOM 569 C CA . ASN A 1 75 ? 5.823 1.563 -24.551 1.00 89.00 75 ASN A CA 1
ATOM 570 C C . ASN A 1 75 ? 6.936 0.509 -24.674 1.00 89.00 75 ASN A C 1
ATOM 572 O O . ASN A 1 75 ? 7.233 -0.238 -23.739 1.00 89.00 75 ASN A O 1
ATOM 576 N N . SER A 1 76 ? 7.607 0.476 -25.828 1.00 87.06 76 SER A N 1
ATOM 577 C CA . SER A 1 76 ? 8.714 -0.452 -26.088 1.00 87.06 76 SER A CA 1
ATOM 578 C C . SER A 1 76 ? 9.898 -0.279 -25.135 1.00 87.06 76 SER A C 1
ATOM 580 O O . SER A 1 76 ? 10.582 -1.261 -24.856 1.00 87.06 76 SER A O 1
ATOM 582 N N . ASN A 1 77 ? 10.120 0.928 -24.605 1.00 87.19 77 ASN A N 1
ATOM 583 C CA . ASN A 1 77 ? 11.219 1.219 -23.679 1.00 87.19 77 ASN A CA 1
ATOM 584 C C . ASN A 1 77 ? 10.990 0.600 -22.292 1.00 87.19 77 ASN A C 1
ATOM 586 O O . ASN A 1 77 ? 11.935 0.425 -21.529 1.00 87.19 77 ASN A O 1
ATOM 590 N N . GLY A 1 78 ? 9.745 0.230 -21.974 1.00 84.38 78 GLY A N 1
ATOM 591 C CA . GLY A 1 78 ? 9.390 -0.480 -20.749 1.00 84.38 78 GLY A CA 1
ATOM 592 C C . GLY A 1 78 ? 9.672 -1.986 -20.788 1.00 84.38 78 GLY A C 1
ATOM 593 O O . GLY A 1 78 ? 9.545 -2.662 -19.766 1.00 84.38 78 GLY A O 1
ATOM 594 N N . ARG A 1 79 ? 10.025 -2.562 -21.945 1.00 89.88 79 ARG A N 1
ATOM 595 C CA . ARG A 1 79 ? 10.136 -4.021 -22.104 1.00 89.88 79 ARG A CA 1
ATOM 596 C C . ARG A 1 79 ? 11.351 -4.586 -21.372 1.00 89.88 79 ARG A C 1
ATOM 598 O O . ARG A 1 79 ? 12.474 -4.151 -21.591 1.00 89.88 79 ARG A O 1
ATOM 605 N N . GLY A 1 80 ? 11.124 -5.597 -20.532 1.00 89.38 80 GLY A N 1
ATOM 606 C CA . GLY A 1 80 ? 12.196 -6.294 -19.810 1.00 89.38 80 GLY A CA 1
ATOM 607 C C . GLY A 1 80 ? 12.796 -5.510 -18.635 1.00 89.38 80 GLY A C 1
ATOM 608 O O . GLY A 1 80 ? 13.758 -5.974 -18.024 1.00 89.38 80 GLY A O 1
ATOM 609 N N . GLY A 1 81 ? 12.258 -4.324 -18.328 1.00 91.81 81 GLY A N 1
ATOM 610 C CA . GLY A 1 81 ? 12.748 -3.457 -17.260 1.00 91.81 81 GLY A CA 1
ATOM 611 C C . GLY A 1 81 ? 12.164 -3.782 -15.884 1.00 91.81 81 GLY A C 1
ATOM 612 O O . GLY A 1 81 ? 11.125 -4.430 -15.758 1.00 91.81 81 GLY A O 1
ATOM 613 N N . VAL A 1 82 ? 12.834 -3.292 -14.841 1.00 94.19 82 VAL A N 1
ATOM 614 C CA . VAL A 1 82 ? 12.329 -3.287 -13.462 1.00 94.19 82 VAL A CA 1
ATOM 615 C C . VAL A 1 82 ? 12.071 -1.840 -13.066 1.00 94.19 82 VAL A C 1
ATOM 617 O O . VAL A 1 82 ? 12.984 -1.016 -13.111 1.00 94.19 82 VAL A O 1
ATOM 620 N N . PHE A 1 83 ? 10.837 -1.542 -12.676 1.00 94.81 83 PHE A N 1
ATOM 621 C CA . PHE A 1 83 ? 10.384 -0.189 -12.382 1.00 94.81 83 PHE A CA 1
ATOM 622 C C . PHE A 1 83 ? 9.781 -0.136 -10.987 1.00 94.81 83 PHE A C 1
ATOM 624 O O . PHE A 1 83 ? 8.812 -0.832 -10.692 1.00 94.81 83 PHE A O 1
ATOM 631 N N . GLU A 1 84 ? 10.365 0.687 -10.126 1.00 94.62 84 GLU A N 1
ATOM 632 C CA . GLU A 1 84 ? 9.834 0.977 -8.798 1.00 94.62 84 GLU A CA 1
ATOM 633 C C . GLU A 1 84 ? 8.885 2.169 -8.893 1.00 94.62 84 GLU A C 1
ATOM 635 O O . GLU A 1 84 ? 9.240 3.210 -9.443 1.00 94.62 84 GLU A O 1
ATOM 640 N N . ILE A 1 85 ? 7.663 1.998 -8.393 1.00 95.56 85 ILE A N 1
ATOM 641 C CA . ILE A 1 85 ? 6.592 2.987 -8.494 1.00 95.56 85 ILE A CA 1
ATOM 642 C C . ILE A 1 85 ? 6.096 3.385 -7.104 1.00 95.56 85 ILE A C 1
ATOM 644 O O . ILE A 1 85 ? 5.954 2.557 -6.202 1.00 95.56 85 ILE A O 1
ATOM 648 N N . GLY A 1 86 ? 5.821 4.674 -6.942 1.00 94.44 86 GLY A N 1
ATOM 649 C CA . GLY A 1 86 ? 5.417 5.293 -5.686 1.00 94.44 86 GLY A CA 1
ATOM 650 C C . GLY A 1 86 ? 5.170 6.787 -5.877 1.00 94.44 86 GLY A C 1
ATOM 651 O O . GLY A 1 86 ? 5.551 7.370 -6.890 1.00 94.44 86 GLY A O 1
ATOM 652 N N . MET A 1 87 ? 4.510 7.404 -4.906 1.00 92.81 87 MET A N 1
ATOM 653 C CA . MET A 1 87 ? 4.296 8.846 -4.838 1.00 92.81 87 MET A CA 1
ATOM 654 C C . MET A 1 87 ? 5.613 9.577 -4.560 1.00 92.81 87 MET A C 1
ATOM 656 O O . MET A 1 87 ? 6.554 9.017 -3.992 1.00 92.81 87 MET A O 1
ATOM 660 N N . GLN A 1 88 ? 5.663 10.860 -4.920 1.00 89.44 88 GLN A N 1
ATOM 661 C CA . GLN A 1 88 ? 6.840 11.703 -4.689 1.00 89.44 88 GLN A CA 1
ATOM 662 C C . GLN A 1 88 ? 7.123 11.906 -3.197 1.00 89.44 88 GLN A C 1
ATOM 664 O O . GLN A 1 88 ? 8.278 11.989 -2.784 1.00 89.44 88 GLN A O 1
ATOM 669 N N . GLN A 1 89 ? 6.074 11.981 -2.380 1.00 90.94 89 GLN A N 1
ATOM 670 C CA . GLN A 1 89 ? 6.206 12.171 -0.945 1.00 90.94 89 GLN A CA 1
ATOM 671 C C . GLN A 1 89 ? 6.529 10.848 -0.242 1.00 90.94 89 GLN A C 1
ATOM 673 O O . GLN A 1 89 ? 5.890 9.818 -0.463 1.00 90.94 89 GLN A O 1
ATOM 678 N N . VAL A 1 90 ? 7.513 10.906 0.654 1.00 93.56 90 VAL A N 1
ATOM 679 C CA . VAL A 1 90 ? 7.850 9.816 1.570 1.00 93.56 90 VAL A CA 1
ATOM 680 C C . VAL A 1 90 ? 7.068 10.008 2.861 1.00 93.56 90 VAL A C 1
ATOM 682 O O . VAL A 1 90 ? 7.153 11.062 3.489 1.00 93.56 90 VAL A O 1
ATOM 685 N N . PHE A 1 91 ? 6.361 8.968 3.288 1.00 94.00 91 PHE A N 1
ATOM 686 C CA . PHE A 1 91 ? 5.607 8.954 4.537 1.00 94.00 91 PHE A CA 1
ATOM 687 C C . PHE A 1 91 ? 6.165 7.898 5.479 1.00 94.00 91 PHE A C 1
ATOM 689 O O . PHE A 1 91 ? 6.827 6.958 5.045 1.00 94.00 91 PHE A O 1
ATOM 696 N N . VAL A 1 92 ? 5.852 7.998 6.766 1.00 93.38 92 VAL A N 1
ATOM 697 C CA . VAL A 1 92 ? 5.902 6.825 7.648 1.00 93.38 92 VAL A CA 1
ATOM 698 C C . VAL A 1 92 ? 4.512 6.205 7.763 1.00 93.38 92 VAL A C 1
ATOM 700 O O . VAL A 1 92 ? 3.505 6.894 7.587 1.00 93.38 92 VAL A O 1
ATOM 703 N N . TYR A 1 93 ? 4.410 4.912 8.084 1.00 89.88 93 TYR A N 1
ATOM 704 C CA . TYR A 1 93 ? 3.099 4.244 8.167 1.00 89.88 93 TYR A CA 1
ATOM 705 C C . TYR A 1 93 ? 2.143 4.915 9.156 1.00 89.88 93 TYR A C 1
ATOM 707 O O . TYR A 1 93 ? 0.933 4.949 8.926 1.00 89.88 93 TYR A O 1
ATOM 715 N N . THR A 1 94 ? 2.673 5.499 10.233 1.00 91.81 94 THR A N 1
ATOM 716 C CA . THR A 1 94 ? 1.857 6.254 11.188 1.00 91.81 94 THR A CA 1
ATOM 717 C C . THR A 1 94 ? 1.172 7.464 10.558 1.00 91.81 94 THR A C 1
ATOM 719 O O . THR A 1 94 ? 0.069 7.815 10.970 1.00 91.81 94 THR A O 1
ATOM 722 N N . ASP A 1 95 ? 1.799 8.093 9.565 1.00 93.50 95 ASP A N 1
ATOM 723 C CA . ASP A 1 95 ? 1.222 9.238 8.860 1.00 93.50 95 ASP A CA 1
ATOM 724 C C . ASP A 1 95 ? 0.130 8.774 7.909 1.00 93.50 95 ASP A C 1
ATOM 726 O O . ASP A 1 95 ? -0.954 9.346 7.916 1.00 93.50 95 ASP A O 1
ATOM 730 N N . LEU A 1 96 ? 0.350 7.661 7.201 1.00 92.88 96 LEU A N 1
ATOM 731 C CA . LEU A 1 96 ? -0.669 7.055 6.342 1.00 92.88 96 LEU A CA 1
ATOM 732 C C . LEU A 1 96 ? -1.958 6.731 7.119 1.00 92.88 96 LEU A C 1
ATOM 734 O O . LEU A 1 96 ? -3.059 6.989 6.628 1.00 92.88 96 LEU A O 1
ATOM 738 N N . MET A 1 97 ? -1.825 6.220 8.350 1.00 91.81 97 MET A N 1
ATOM 739 C CA . MET A 1 97 ? -2.953 5.975 9.261 1.00 91.81 97 MET A CA 1
ATOM 740 C C . MET A 1 97 ? -3.635 7.268 9.716 1.00 91.81 97 MET A C 1
ATOM 742 O O . MET A 1 97 ? -4.862 7.347 9.723 1.00 91.81 97 MET A O 1
ATOM 746 N N . LYS A 1 98 ? -2.867 8.305 10.074 1.00 92.62 98 LYS A N 1
ATOM 747 C CA . LYS A 1 98 ? -3.428 9.607 10.476 1.00 92.62 98 LYS A CA 1
ATOM 748 C C . LYS A 1 98 ? -4.143 10.308 9.327 1.00 92.62 98 LYS A C 1
ATOM 750 O O . LYS A 1 98 ? -5.215 10.860 9.540 1.00 92.62 98 LYS A O 1
ATOM 755 N N . MET A 1 99 ? -3.578 10.277 8.125 1.00 92.88 99 MET A N 1
ATOM 756 C CA . MET A 1 99 ? -4.185 10.862 6.930 1.00 92.88 99 MET A CA 1
ATOM 757 C C . MET A 1 99 ? -5.504 10.159 6.601 1.00 92.88 99 MET A C 1
ATOM 759 O O . MET A 1 99 ? -6.514 10.829 6.399 1.00 92.88 99 MET A O 1
ATOM 763 N N . TYR A 1 100 ? -5.536 8.822 6.673 1.00 90.50 100 TYR A N 1
ATOM 764 C CA . TYR A 1 100 ? -6.785 8.067 6.557 1.00 90.50 100 TYR A CA 1
ATOM 765 C C . TYR A 1 100 ? -7.800 8.460 7.645 1.00 90.50 100 TYR A C 1
ATOM 767 O O . TYR A 1 100 ? -8.968 8.713 7.352 1.00 90.50 100 TYR A O 1
ATOM 775 N N . ALA A 1 101 ? -7.359 8.550 8.905 1.00 88.88 101 ALA A N 1
ATOM 776 C CA . ALA A 1 101 ? -8.212 8.948 10.023 1.00 88.88 101 ALA A CA 1
ATOM 777 C C . ALA A 1 101 ? -8.845 10.323 9.788 1.00 88.88 101 ALA A C 1
ATOM 779 O O . ALA A 1 101 ? -10.060 10.468 9.909 1.00 88.88 101 ALA A O 1
ATOM 780 N N . ASN A 1 102 ? -8.028 11.304 9.403 1.00 90.00 102 ASN A N 1
ATOM 781 C CA . ASN A 1 102 ? -8.459 12.669 9.131 1.00 90.00 102 ASN A CA 1
ATOM 782 C C . ASN A 1 102 ? -9.472 12.710 7.983 1.00 90.00 102 ASN A C 1
ATOM 784 O O . ASN A 1 102 ? -10.507 13.358 8.121 1.00 90.00 102 ASN A O 1
ATOM 788 N N . ALA A 1 103 ? -9.233 11.953 6.906 1.00 87.25 103 ALA A N 1
ATOM 789 C CA . ALA A 1 103 ? -10.168 11.829 5.788 1.00 87.25 103 ALA A CA 1
ATOM 790 C C . ALA A 1 103 ? -11.532 11.245 6.211 1.00 87.25 103 ALA A C 1
ATOM 792 O O . ALA A 1 103 ? -12.561 11.583 5.631 1.00 87.25 103 ALA A O 1
ATOM 793 N N . ARG A 1 104 ? -11.564 10.413 7.262 1.00 81.88 104 ARG A N 1
ATOM 794 C CA . ARG A 1 104 ? -12.790 9.876 7.884 1.00 81.88 104 ARG A CA 1
ATOM 795 C C . ARG A 1 104 ? -13.364 10.743 9.009 1.00 81.88 104 ARG A C 1
ATOM 797 O O . ARG A 1 104 ? -14.354 10.353 9.624 1.00 81.88 104 ARG A O 1
ATOM 804 N N . GLY A 1 105 ? -12.764 11.895 9.307 1.00 82.19 105 GLY A N 1
ATOM 805 C CA . GLY A 1 105 ? -13.174 12.749 10.426 1.00 82.19 105 GLY A CA 1
ATOM 806 C C . GLY A 1 105 ? -12.851 12.157 11.805 1.00 82.19 105 GLY A C 1
ATOM 807 O O . GLY A 1 105 ? -13.465 12.521 12.808 1.00 82.19 105 GLY A O 1
ATOM 808 N N . HIS A 1 106 ? -11.901 11.226 11.881 1.00 81.56 106 HIS A N 1
ATOM 809 C CA . HIS A 1 106 ? -11.450 10.598 13.116 1.00 81.56 106 HIS A CA 1
ATOM 810 C C . HIS A 1 106 ? -10.116 11.183 13.580 1.00 81.56 106 HIS A C 1
ATOM 812 O O . HIS A 1 106 ? -9.183 11.352 12.804 1.00 81.56 106 HIS A O 1
ATOM 818 N N . LYS A 1 107 ? -9.990 11.417 14.889 1.00 84.38 107 LYS A N 1
ATOM 819 C CA . LYS A 1 107 ? -8.707 11.728 15.530 1.00 84.38 107 LYS A CA 1
ATOM 820 C C . LYS A 1 107 ? -8.162 10.461 16.173 1.00 84.38 107 LYS A C 1
ATOM 822 O O . LYS A 1 107 ? -8.794 9.934 17.091 1.00 84.38 107 LYS A O 1
ATOM 827 N N . ARG A 1 108 ? -7.021 9.963 15.689 1.00 86.56 108 ARG A N 1
ATOM 828 C CA . ARG A 1 108 ? -6.350 8.776 16.241 1.00 86.56 108 ARG A CA 1
ATOM 829 C C . ARG A 1 108 ? -4.990 9.121 16.822 1.00 86.56 108 ARG A C 1
ATOM 831 O O . ARG A 1 108 ? -4.193 9.812 16.191 1.00 86.56 108 ARG A O 1
ATOM 838 N N . SER A 1 109 ? -4.725 8.581 18.005 1.00 87.62 109 SER A N 1
ATOM 839 C CA . SER A 1 109 ? -3.399 8.608 18.625 1.00 87.62 109 SER A CA 1
ATOM 840 C C . SER A 1 109 ? -2.707 7.273 18.380 1.00 87.62 109 SER A C 1
ATOM 842 O O . SER A 1 109 ? -3.368 6.240 18.345 1.00 87.62 109 SER A O 1
ATOM 844 N N . LEU A 1 110 ? -1.385 7.267 18.224 1.00 89.88 110 LEU A N 1
ATOM 845 C CA . LEU A 1 110 ? -0.617 6.028 18.087 1.00 89.88 110 LEU A CA 1
ATOM 846 C C . LEU A 1 110 ? 0.210 5.788 19.342 1.00 89.88 110 LEU A C 1
ATOM 848 O O . LEU A 1 110 ? 0.858 6.706 19.842 1.00 89.88 110 LEU A O 1
ATOM 852 N N . PHE A 1 111 ? 0.202 4.548 19.821 1.00 91.62 111 PHE A N 1
ATOM 853 C CA . PHE A 1 111 ? 1.001 4.112 20.957 1.00 91.62 111 PHE A CA 1
ATOM 854 C C . PHE A 1 111 ? 1.988 3.044 20.495 1.00 91.62 111 PHE A C 1
ATOM 856 O O . PHE A 1 111 ? 1.597 1.919 20.179 1.00 91.62 111 PHE A O 1
ATOM 863 N N . LEU A 1 112 ? 3.263 3.430 20.394 1.00 92.44 112 LEU A N 1
ATOM 864 C CA . LEU A 1 112 ? 4.299 2.589 19.804 1.00 92.44 112 LEU A CA 1
ATOM 865 C C . LEU A 1 112 ? 5.065 1.808 20.872 1.00 92.44 112 LEU A C 1
ATOM 867 O O . LEU A 1 112 ? 5.682 2.399 21.755 1.00 92.44 112 LEU A O 1
ATOM 871 N N . LEU A 1 113 ? 5.051 0.486 20.752 1.00 91.81 113 LEU A N 1
ATOM 872 C CA . LEU A 1 113 ? 5.679 -0.462 21.661 1.00 91.81 113 LEU A CA 1
ATOM 873 C C . LEU A 1 113 ? 6.999 -0.995 21.074 1.00 91.81 113 LEU A C 1
ATOM 875 O O . LEU A 1 113 ? 7.046 -1.369 19.894 1.00 91.81 113 LEU A O 1
ATOM 879 N N . PRO A 1 114 ? 8.082 -1.052 21.868 1.00 90.31 114 PRO A N 1
ATOM 880 C CA . PRO A 1 114 ? 9.321 -1.688 21.444 1.00 90.31 114 PRO A CA 1
ATOM 881 C C . PRO A 1 114 ? 9.171 -3.217 21.399 1.00 90.31 114 PRO A C 1
ATOM 883 O O . PRO A 1 114 ? 8.340 -3.794 22.094 1.00 90.31 114 PRO A O 1
ATOM 886 N N . TYR A 1 115 ? 10.003 -3.867 20.581 1.00 85.19 115 TYR A N 1
ATOM 887 C CA . TYR A 1 115 ? 10.184 -5.327 20.548 1.00 85.19 115 TYR A CA 1
ATOM 888 C C . TYR A 1 115 ? 8.938 -6.186 20.272 1.00 85.19 115 TYR A C 1
ATOM 890 O O . TYR A 1 115 ? 8.948 -7.372 20.586 1.00 85.19 115 TYR A O 1
ATOM 898 N N . VAL A 1 116 ? 7.880 -5.650 19.653 1.00 88.00 116 VAL A N 1
ATOM 899 C CA . VAL A 1 116 ? 6.717 -6.474 19.281 1.00 88.00 116 VAL A CA 1
ATOM 900 C C . VAL A 1 116 ? 7.059 -7.357 18.067 1.00 88.00 116 VAL A C 1
ATOM 902 O O . VAL A 1 116 ? 7.328 -6.816 16.985 1.00 88.00 116 VAL A O 1
ATOM 905 N N . PRO A 1 117 ? 7.033 -8.698 18.194 1.00 87.69 117 PRO A N 1
ATOM 906 C CA . PRO A 1 117 ? 7.361 -9.592 17.088 1.00 87.69 117 PRO A CA 1
ATOM 907 C C . PRO A 1 117 ? 6.320 -9.549 15.961 1.00 87.69 117 PRO A C 1
ATOM 909 O O . PRO A 1 117 ? 5.121 -9.394 16.203 1.00 87.69 117 PRO A O 1
ATOM 912 N N . VAL A 1 118 ? 6.765 -9.786 14.722 1.00 86.25 118 VAL A N 1
ATOM 913 C CA . VAL A 1 118 ? 5.903 -9.842 13.521 1.00 86.25 118 VAL A CA 1
ATOM 914 C C . VAL A 1 118 ? 4.773 -10.865 13.676 1.00 86.25 118 VAL A C 1
ATOM 916 O O . VAL A 1 118 ? 3.626 -10.562 13.354 1.00 86.25 118 VAL A O 1
ATOM 919 N N . TRP A 1 119 ? 5.070 -12.053 14.217 1.00 88.94 119 TRP A N 1
ATOM 920 C CA . TRP A 1 119 ? 4.079 -13.119 14.396 1.00 88.94 119 TRP A CA 1
ATOM 921 C C . TRP A 1 119 ? 2.948 -12.722 15.356 1.00 88.94 119 TRP A C 1
ATOM 923 O O . TRP A 1 119 ? 1.804 -13.108 15.127 1.00 88.94 119 TRP A O 1
ATOM 933 N N . PHE A 1 120 ? 3.252 -11.930 16.391 1.00 88.06 120 PHE A N 1
ATOM 934 C CA . PHE A 1 120 ? 2.278 -11.484 17.387 1.00 88.06 120 PHE A CA 1
ATOM 935 C C . PHE A 1 120 ? 1.332 -10.436 16.795 1.00 88.06 120 PHE A C 1
ATOM 937 O O . PHE A 1 120 ? 0.116 -10.520 16.954 1.00 88.06 120 PHE A O 1
ATOM 944 N N . MET A 1 121 ? 1.881 -9.491 16.027 1.00 85.31 121 MET A N 1
ATOM 945 C CA . MET A 1 121 ? 1.078 -8.512 15.290 1.00 85.31 121 MET A CA 1
ATOM 946 C C . MET A 1 121 ? 0.196 -9.175 14.235 1.00 85.31 121 MET A C 1
ATOM 948 O O . MET A 1 121 ? -0.986 -8.858 14.139 1.00 85.31 121 MET A O 1
ATOM 952 N N . ALA A 1 122 ? 0.749 -10.119 13.469 1.00 85.12 122 ALA A N 1
ATOM 953 C CA . ALA A 1 122 ? -0.004 -10.876 12.476 1.00 85.12 122 ALA A CA 1
ATOM 954 C C . ALA A 1 122 ? -1.160 -11.659 13.113 1.00 85.12 122 ALA A C 1
ATOM 956 O O . ALA A 1 122 ? -2.262 -11.667 12.570 1.00 85.12 122 ALA A O 1
ATOM 957 N N . PHE A 1 123 ? -0.929 -12.249 14.291 1.00 83.62 123 PHE A N 1
ATOM 958 C CA . PHE A 1 123 ? -1.965 -12.931 15.060 1.00 83.62 123 PHE A CA 1
ATOM 959 C C . PHE A 1 123 ? -3.093 -11.970 15.457 1.00 83.62 123 PHE A C 1
ATOM 961 O O . PHE A 1 123 ? -4.250 -12.219 15.118 1.00 83.62 123 PHE A O 1
ATOM 968 N N . GLY A 1 124 ? -2.763 -10.832 16.078 1.00 79.44 124 GLY A N 1
ATOM 969 C CA . GLY A 1 124 ? -3.753 -9.818 16.457 1.00 79.44 124 GLY A CA 1
ATOM 970 C C . GLY A 1 124 ? -4.557 -9.297 15.262 1.00 79.44 124 GLY A C 1
ATOM 971 O O . GLY A 1 124 ? -5.780 -9.200 15.325 1.00 79.44 124 GLY A O 1
ATOM 972 N N . ILE A 1 125 ? -3.892 -9.047 14.133 1.00 77.38 125 ILE A N 1
ATOM 973 C CA . ILE A 1 125 ? -4.553 -8.650 12.887 1.00 77.38 125 ILE A CA 1
ATOM 974 C C . ILE A 1 125 ? -5.495 -9.749 12.389 1.00 77.38 125 ILE A C 1
ATOM 976 O O . ILE A 1 125 ? -6.642 -9.449 12.071 1.00 77.38 125 ILE A O 1
ATOM 980 N N . SER A 1 126 ? -5.059 -11.009 12.346 1.00 76.44 126 SER A N 1
ATOM 981 C CA . SER A 1 126 ? -5.903 -12.118 11.874 1.00 76.44 126 SER A CA 1
ATOM 982 C C . SER A 1 126 ? -7.137 -12.345 12.750 1.00 76.44 126 SER A C 1
ATOM 984 O O . SER A 1 126 ? -8.209 -12.666 12.248 1.00 76.44 126 SER A O 1
ATOM 986 N N . LEU A 1 127 ? -7.021 -12.091 14.056 1.00 74.19 127 LEU A N 1
ATOM 987 C CA . LEU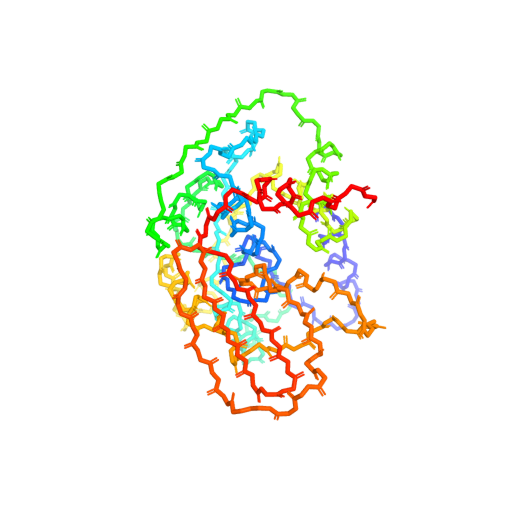 A 1 127 ? -8.144 -12.161 14.985 1.00 74.19 127 LEU A CA 1
ATOM 988 C C . LEU A 1 127 ? -9.165 -11.043 14.702 1.00 74.19 127 LEU A C 1
ATOM 990 O O . LEU A 1 127 ? -10.378 -11.263 14.652 1.00 74.19 127 LEU A O 1
ATOM 994 N N . MET A 1 128 ? -8.674 -9.825 14.474 1.00 65.50 128 MET A N 1
ATOM 995 C CA . MET A 1 128 ? -9.505 -8.620 14.395 1.00 65.50 128 MET A CA 1
ATOM 996 C C . MET A 1 128 ? -10.021 -8.284 12.995 1.00 65.50 128 MET A C 1
ATOM 998 O O . MET A 1 128 ? -11.019 -7.578 12.858 1.00 65.50 128 MET A O 1
ATOM 1002 N N . THR A 1 129 ? -9.369 -8.789 11.956 1.00 65.75 129 THR A N 1
ATOM 1003 C CA . THR A 1 129 ? -9.657 -8.490 10.547 1.00 65.75 129 THR A CA 1
ATOM 1004 C C . THR A 1 129 ? -10.107 -9.771 9.824 1.00 65.75 129 THR A C 1
ATOM 1006 O O . THR A 1 129 ? -10.063 -10.849 10.419 1.00 65.75 129 THR A O 1
ATOM 1009 N N . PRO A 1 130 ? -10.637 -9.694 8.590 1.00 64.38 130 PRO A N 1
ATOM 1010 C CA . PRO A 1 130 ? -10.887 -10.878 7.757 1.00 64.38 130 PRO A CA 1
ATOM 1011 C C . PRO A 1 130 ? -9.605 -11.522 7.239 1.00 64.38 130 PRO A C 1
ATOM 1013 O O . PRO A 1 130 ? -9.663 -12.579 6.622 1.00 64.38 130 PRO A O 1
ATOM 1016 N N . VAL A 1 131 ? -8.460 -10.856 7.397 1.00 68.38 131 VAL A N 1
ATOM 1017 C CA . VAL A 1 131 ? -7.244 -11.230 6.691 1.00 68.38 131 VAL A CA 1
ATOM 1018 C C . VAL A 1 131 ? -6.662 -12.503 7.312 1.00 68.38 131 VAL A C 1
ATOM 1020 O O . VAL A 1 131 ? -6.297 -12.487 8.491 1.00 68.38 131 VAL A O 1
ATOM 1023 N N . PRO A 1 132 ? -6.513 -13.594 6.537 1.00 73.00 132 PRO A N 1
ATOM 1024 C CA . PRO A 1 132 ? -5.911 -14.827 7.024 1.00 73.00 132 PRO A CA 1
ATOM 1025 C C . PRO A 1 132 ? -4.499 -14.605 7.572 1.00 73.00 132 PRO A C 1
ATOM 1027 O O . PRO A 1 132 ? -3.731 -13.800 7.035 1.00 73.00 132 PRO A O 1
ATOM 1030 N N . TYR A 1 133 ? -4.118 -15.377 8.595 1.00 78.94 133 TYR A N 1
ATOM 1031 C CA . TYR A 1 133 ? -2.813 -15.252 9.252 1.00 78.94 133 TYR A CA 1
ATOM 1032 C C . TYR A 1 133 ? -1.610 -15.266 8.288 1.00 78.94 133 TYR A C 1
ATOM 1034 O O . TYR A 1 133 ? -0.761 -14.386 8.429 1.00 78.94 133 TYR A O 1
ATOM 1042 N N . PRO A 1 134 ? -1.511 -16.160 7.277 1.00 82.31 134 PRO A N 1
ATOM 1043 C CA . PRO A 1 134 ? -0.371 -16.151 6.353 1.00 82.31 134 PRO A CA 1
ATOM 1044 C C . PRO A 1 134 ? -0.239 -14.836 5.571 1.00 82.31 134 PRO A C 1
ATOM 1046 O O . PRO A 1 134 ? 0.867 -14.330 5.373 1.00 82.31 134 PRO A O 1
ATOM 1049 N N . ILE A 1 135 ? -1.374 -14.248 5.176 1.00 79.38 135 ILE A N 1
ATOM 1050 C CA . ILE A 1 135 ? -1.422 -12.962 4.475 1.00 79.38 135 ILE A CA 1
ATOM 1051 C C . ILE A 1 135 ? -1.040 -11.838 5.441 1.00 79.38 135 ILE A C 1
ATOM 1053 O O . ILE A 1 135 ? -0.176 -11.022 5.120 1.00 79.38 135 ILE A O 1
ATOM 1057 N N . ALA A 1 136 ? -1.611 -11.830 6.649 1.00 80.19 136 ALA A N 1
ATOM 1058 C CA . ALA A 1 136 ? -1.272 -10.860 7.686 1.00 80.19 136 ALA A CA 1
ATOM 1059 C C . ALA A 1 136 ? 0.227 -10.903 8.031 1.00 80.19 136 ALA A C 1
ATOM 1061 O O . ALA A 1 136 ? 0.872 -9.860 8.091 1.00 80.19 136 ALA A O 1
ATOM 1062 N N . TYR A 1 137 ? 0.809 -12.094 8.177 1.00 86.25 137 TYR A N 1
ATOM 1063 C CA . TYR A 1 137 ? 2.230 -12.283 8.460 1.00 86.25 137 TYR A CA 1
ATOM 1064 C C . TYR A 1 137 ? 3.118 -11.726 7.346 1.00 86.25 137 TYR A C 1
ATOM 1066 O O . TYR A 1 137 ? 4.042 -10.957 7.616 1.00 86.25 137 TYR A O 1
ATOM 1074 N N . ALA A 1 138 ? 2.816 -12.056 6.087 1.00 83.06 138 ALA A N 1
ATOM 1075 C CA . ALA A 1 138 ? 3.565 -11.551 4.940 1.00 83.06 138 ALA A CA 1
ATOM 1076 C C . ALA A 1 138 ? 3.479 -10.020 4.815 1.00 83.06 138 ALA A C 1
ATOM 1078 O O . ALA A 1 138 ? 4.476 -9.369 4.493 1.00 83.06 138 ALA A O 1
ATOM 1079 N N . LEU A 1 139 ? 2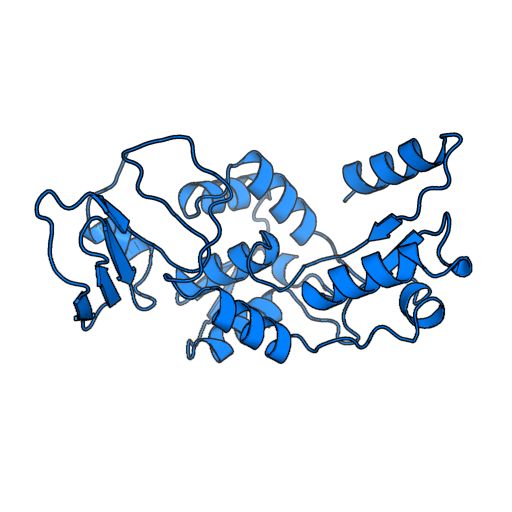.306 -9.442 5.095 1.00 79.88 139 LEU A N 1
ATOM 1080 C CA . LEU A 1 139 ? 2.087 -7.997 5.081 1.00 79.88 139 LEU A CA 1
ATOM 1081 C C . LEU A 1 139 ? 2.862 -7.305 6.195 1.00 79.88 139 LEU A C 1
ATOM 1083 O O . LEU A 1 139 ? 3.668 -6.433 5.897 1.00 79.88 139 LEU A O 1
ATOM 1087 N N . VAL A 1 140 ? 2.683 -7.723 7.450 1.00 83.19 140 VAL A N 1
ATOM 1088 C CA . VAL A 1 140 ? 3.399 -7.173 8.614 1.00 83.19 140 VAL A CA 1
ATOM 1089 C C . VAL A 1 140 ? 4.910 -7.289 8.423 1.00 83.19 140 VAL A C 1
ATOM 1091 O O . VAL A 1 140 ? 5.636 -6.329 8.672 1.00 83.19 140 VAL A O 1
ATOM 1094 N N . GLY A 1 141 ? 5.387 -8.424 7.907 1.00 82.38 141 GLY A N 1
ATOM 1095 C CA . GLY A 1 141 ? 6.788 -8.596 7.536 1.00 82.38 141 GLY A CA 1
ATOM 1096 C C . GLY A 1 141 ? 7.247 -7.570 6.494 1.00 82.38 141 GLY A C 1
ATOM 1097 O O . GLY A 1 141 ? 8.331 -7.011 6.626 1.00 82.38 141 GLY A O 1
ATOM 1098 N N . GLY A 1 142 ? 6.416 -7.259 5.496 1.00 80.00 142 GLY A N 1
ATOM 1099 C CA . GLY A 1 142 ? 6.662 -6.174 4.540 1.00 80.00 142 GLY A CA 1
ATOM 1100 C C . GLY A 1 142 ? 6.698 -4.780 5.178 1.00 80.00 142 GLY A C 1
ATOM 1101 O O . GLY A 1 142 ? 7.609 -4.016 4.880 1.00 80.00 142 GLY A O 1
ATOM 1102 N N . LEU A 1 143 ? 5.761 -4.474 6.084 1.00 76.06 143 LEU A N 1
ATOM 1103 C CA . LEU A 1 143 ? 5.695 -3.194 6.811 1.00 76.06 143 LEU A CA 1
ATOM 1104 C C . LEU A 1 143 ? 6.907 -2.981 7.736 1.00 76.06 143 LEU A C 1
ATOM 1106 O O . LEU A 1 143 ? 7.309 -1.850 8.000 1.00 76.06 143 LEU A O 1
ATOM 1110 N N . SER A 1 144 ? 7.509 -4.071 8.221 1.00 76.38 144 SER A N 1
ATOM 1111 C CA . SER A 1 144 ? 8.687 -4.034 9.094 1.00 76.38 144 SER A CA 1
ATOM 1112 C C . SER A 1 144 ? 9.989 -3.633 8.385 1.00 76.38 144 SER A C 1
ATOM 1114 O O . SER A 1 144 ? 11.038 -3.568 9.024 1.00 76.38 144 SER A O 1
ATOM 1116 N N . SER A 1 145 ? 9.937 -3.309 7.090 1.00 82.12 145 SER A N 1
ATOM 1117 C CA . SER A 1 145 ? 11.054 -2.769 6.307 1.00 82.12 145 SER A CA 1
ATOM 1118 C C . SER A 1 145 ? 10.663 -1.474 5.592 1.00 82.12 145 SER A C 1
ATOM 1120 O O . SER A 1 145 ? 9.488 -1.258 5.290 1.00 82.12 145 SER A O 1
ATOM 1122 N N . ASP A 1 146 ? 11.652 -0.630 5.295 1.00 86.00 146 ASP A N 1
ATOM 1123 C CA . ASP A 1 146 ? 11.447 0.557 4.464 1.00 86.00 146 ASP A CA 1
ATOM 1124 C C . ASP A 1 146 ? 11.064 0.154 3.030 1.00 86.00 146 ASP A C 1
ATOM 1126 O O . ASP A 1 146 ? 11.647 -0.759 2.441 1.00 86.00 146 ASP A O 1
ATOM 1130 N N . SER A 1 147 ? 10.080 0.851 2.465 1.00 85.56 147 SER A N 1
ATOM 1131 C CA . SER A 1 147 ? 9.606 0.675 1.090 1.00 85.56 147 SER A CA 1
ATOM 1132 C C . SER A 1 147 ? 9.771 1.985 0.328 1.00 85.56 147 SER A C 1
ATOM 1134 O O . SER A 1 147 ? 8.810 2.732 0.129 1.00 85.56 147 SER A O 1
ATOM 1136 N N . LEU A 1 148 ? 11.011 2.270 -0.059 1.00 90.81 148 LEU A N 1
ATOM 1137 C CA . LEU A 1 148 ? 11.399 3.471 -0.793 1.00 90.81 148 LEU A CA 1
ATOM 1138 C C . LEU A 1 148 ? 11.718 3.134 -2.246 1.00 90.81 148 LEU A C 1
ATOM 1140 O O . LEU A 1 148 ? 12.218 2.050 -2.539 1.00 90.81 148 LEU A O 1
ATOM 1144 N N . ILE A 1 149 ? 11.453 4.088 -3.131 1.00 90.12 149 ILE A N 1
ATOM 1145 C CA . ILE A 1 149 ? 11.909 4.056 -4.515 1.00 90.12 149 ILE A CA 1
ATOM 1146 C C . ILE A 1 149 ? 13.393 4.427 -4.504 1.00 90.12 149 ILE A C 1
ATOM 1148 O O . ILE A 1 149 ? 13.764 5.521 -4.077 1.00 90.12 149 ILE A O 1
ATOM 1152 N N . LEU A 1 150 ? 14.249 3.520 -4.962 1.00 86.25 150 LEU A N 1
ATOM 1153 C CA . LEU A 1 150 ? 15.690 3.751 -5.077 1.00 86.25 150 LEU A CA 1
ATOM 1154 C C . LEU A 1 150 ? 16.052 4.358 -6.433 1.00 86.25 150 LEU A C 1
ATOM 1156 O O . LEU A 1 150 ? 17.040 5.088 -6.556 1.00 86.25 150 LEU A O 1
ATOM 1160 N N . HIS A 1 151 ? 15.253 4.056 -7.457 1.00 86.75 151 HIS A N 1
ATOM 1161 C CA . HIS A 1 151 ? 15.507 4.466 -8.829 1.00 86.75 151 HIS A CA 1
ATOM 1162 C C . HIS A 1 151 ? 14.264 5.079 -9.469 1.00 86.75 151 HIS A C 1
ATOM 1164 O O . HIS A 1 151 ? 13.255 4.411 -9.670 1.00 86.75 151 HIS A O 1
ATOM 1170 N N . ASP A 1 152 ? 14.378 6.337 -9.891 1.00 84.62 152 ASP A N 1
ATOM 1171 C CA . ASP A 1 152 ? 13.325 7.074 -10.603 1.00 84.62 152 ASP A CA 1
ATOM 1172 C C . ASP A 1 152 ? 13.228 6.687 -12.099 1.00 84.62 152 ASP A C 1
ATOM 1174 O O . ASP A 1 152 ? 13.007 7.503 -12.993 1.00 84.62 152 ASP A O 1
ATOM 1178 N N . THR A 1 153 ? 13.488 5.421 -12.425 1.00 91.06 153 THR A N 1
ATOM 1179 C CA . THR A 1 153 ? 13.429 4.928 -13.809 1.00 91.06 153 THR A CA 1
ATOM 1180 C C . THR A 1 153 ? 11.996 4.863 -14.316 1.00 91.06 153 THR A C 1
ATOM 1182 O O . THR A 1 153 ? 11.769 5.072 -15.507 1.00 91.06 153 THR A O 1
ATOM 1185 N N . ALA A 1 154 ? 11.027 4.615 -13.431 1.00 91.88 154 ALA A N 1
ATOM 1186 C CA . ALA A 1 154 ? 9.622 4.509 -13.797 1.00 91.88 154 ALA A CA 1
ATOM 1187 C C . ALA A 1 154 ? 9.073 5.827 -14.355 1.00 91.88 154 ALA A C 1
ATOM 1189 O O . ALA A 1 154 ? 8.543 5.842 -15.463 1.00 91.88 154 ALA A O 1
ATOM 1190 N N . GLN A 1 155 ? 9.249 6.942 -13.639 1.00 90.38 155 GLN A N 1
ATOM 1191 C CA . GLN A 1 155 ? 8.715 8.238 -14.067 1.00 90.38 155 GLN A CA 1
ATOM 1192 C C . GLN A 1 155 ? 9.411 8.761 -15.330 1.00 90.38 155 GLN A C 1
ATOM 1194 O O . GLN A 1 155 ? 8.773 9.378 -16.178 1.00 90.38 155 GLN A O 1
ATOM 1199 N N . LYS A 1 156 ? 10.703 8.455 -15.504 1.00 92.31 156 LYS A N 1
ATOM 1200 C CA . LYS A 1 156 ? 11.453 8.789 -16.726 1.00 92.31 156 LYS A CA 1
ATOM 1201 C C . LYS A 1 156 ? 11.017 7.977 -17.942 1.00 92.31 156 LYS A C 1
ATOM 1203 O O . LYS A 1 156 ? 11.038 8.495 -19.053 1.00 92.31 156 LYS A O 1
ATOM 1208 N N . THR A 1 157 ? 10.666 6.709 -17.741 1.00 93.88 157 THR A N 1
ATOM 1209 C CA . THR A 1 157 ? 10.279 5.802 -18.834 1.00 93.88 157 THR A CA 1
ATOM 1210 C C . THR A 1 157 ? 8.822 5.999 -19.239 1.00 93.88 157 THR A C 1
ATOM 1212 O O . THR A 1 157 ? 8.512 5.885 -20.423 1.00 93.88 157 THR A O 1
ATOM 1215 N N . PHE A 1 158 ? 7.958 6.334 -18.276 1.00 94.44 158 PHE A N 1
ATOM 1216 C CA . PHE A 1 158 ? 6.521 6.547 -18.461 1.00 94.44 158 PHE A CA 1
ATOM 1217 C C . PHE A 1 158 ? 6.107 7.962 -17.999 1.00 94.44 158 PHE A C 1
ATOM 1219 O O . PHE A 1 158 ? 5.372 8.102 -17.014 1.00 94.44 158 PHE A O 1
ATOM 1226 N N . PRO A 1 159 ? 6.598 9.033 -18.656 1.00 93.06 159 PRO A N 1
ATOM 1227 C CA . PRO A 1 159 ? 6.314 10.4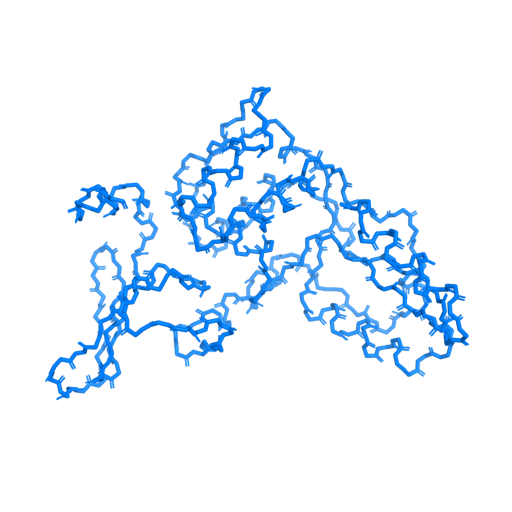19 -18.267 1.00 93.06 159 PRO A CA 1
ATOM 1228 C C . PRO A 1 159 ? 4.834 10.813 -18.406 1.00 93.06 159 PRO A C 1
ATOM 1230 O O . PRO A 1 159 ? 4.398 11.810 -17.832 1.00 93.06 159 PRO A O 1
ATOM 1233 N N . GLU A 1 160 ? 4.052 10.046 -19.163 1.00 92.62 160 GLU A N 1
ATOM 1234 C CA . GLU A 1 160 ? 2.611 10.216 -19.331 1.00 92.62 160 GLU A CA 1
ATOM 1235 C C . GLU A 1 160 ? 1.805 9.885 -18.065 1.00 92.62 160 GLU A C 1
ATOM 1237 O O . GLU A 1 160 ? 0.689 10.389 -17.902 1.00 92.62 160 GLU A O 1
ATOM 1242 N N . VAL A 1 161 ? 2.357 9.073 -17.153 1.00 93.88 161 VAL A N 1
ATOM 1243 C CA . VAL A 1 161 ? 1.669 8.656 -15.926 1.00 93.88 161 VAL A CA 1
ATOM 1244 C C . VAL A 1 161 ? 1.692 9.790 -14.904 1.00 93.88 161 VAL A C 1
ATOM 1246 O O . VAL A 1 161 ? 2.730 10.146 -14.342 1.00 93.88 161 VAL A O 1
ATOM 1249 N N . LYS A 1 162 ? 0.512 10.352 -14.625 1.00 93.94 162 LYS A N 1
ATOM 1250 C CA . LYS A 1 162 ? 0.338 11.432 -13.648 1.00 93.94 162 LYS A CA 1
ATOM 1251 C C . LYS A 1 162 ? 0.019 10.866 -12.273 1.00 93.94 162 LYS A C 1
ATOM 1253 O O . LYS A 1 162 ? -1.068 10.341 -12.044 1.00 93.94 162 LYS A O 1
ATOM 1258 N N . LEU A 1 163 ? 0.968 11.010 -11.354 1.00 94.50 163 LEU A N 1
ATOM 1259 C CA . LEU A 1 163 ? 0.820 10.531 -9.985 1.00 94.50 163 LEU A CA 1
ATOM 1260 C C . LEU A 1 163 ? -0.241 11.332 -9.224 1.00 94.50 163 LEU A C 1
ATOM 1262 O O . LEU A 1 163 ? -0.249 12.562 -9.243 1.00 94.50 163 LEU A O 1
ATOM 1266 N N . MET A 1 164 ? -1.110 10.604 -8.534 1.00 93.75 164 MET A N 1
ATOM 1267 C CA . MET A 1 164 ? -2.096 11.118 -7.597 1.00 93.75 164 MET A CA 1
ATOM 1268 C C . MET A 1 164 ? -1.476 11.196 -6.201 1.00 93.75 164 MET A C 1
ATOM 1270 O O . MET A 1 164 ? -0.718 10.309 -5.806 1.00 93.75 164 MET A O 1
ATOM 1274 N N . ASP A 1 165 ? -1.802 12.240 -5.444 1.00 94.19 165 ASP A N 1
ATOM 1275 C CA . ASP A 1 165 ? -1.398 12.343 -4.046 1.00 94.19 165 ASP A CA 1
ATOM 1276 C C . ASP A 1 165 ? -2.199 11.380 -3.147 1.00 94.19 165 ASP A C 1
ATOM 1278 O O . ASP A 1 165 ? -3.249 10.846 -3.518 1.00 94.19 165 ASP A O 1
ATOM 1282 N N . TYR A 1 166 ? -1.693 11.143 -1.938 1.00 93.38 166 TYR A N 1
ATOM 1283 C CA . TYR A 1 166 ? -2.282 10.160 -1.031 1.00 93.38 166 TYR A CA 1
ATOM 1284 C C . TYR A 1 166 ? -3.680 10.554 -0.531 1.00 93.38 166 TYR A C 1
ATOM 1286 O O . TYR A 1 166 ? -4.527 9.676 -0.364 1.00 93.38 166 TYR A O 1
ATOM 1294 N N . GLU A 1 167 ? -3.957 11.843 -0.322 1.00 92.38 167 GLU A N 1
ATOM 1295 C CA . GLU A 1 167 ? -5.270 12.300 0.151 1.00 92.38 167 GLU A CA 1
ATOM 1296 C C . GLU A 1 167 ? -6.334 12.105 -0.928 1.00 92.38 167 GLU A C 1
ATOM 1298 O O . GLU A 1 167 ? -7.401 11.548 -0.651 1.00 92.38 167 GLU A O 1
ATOM 1303 N N . SER A 1 168 ? -6.011 12.467 -2.171 1.00 93.44 168 SER A N 1
ATOM 1304 C CA . SER A 1 168 ? -6.849 12.200 -3.339 1.00 93.44 168 SER A CA 1
ATOM 1305 C C . SER A 1 168 ? -7.103 10.699 -3.514 1.00 93.44 168 SER A C 1
ATOM 1307 O O . SER A 1 168 ? -8.253 10.293 -3.697 1.00 93.44 168 SER A O 1
ATOM 1309 N N . ALA A 1 169 ? -6.070 9.860 -3.359 1.00 93.06 169 ALA A N 1
ATOM 1310 C CA . ALA A 1 169 ? -6.196 8.404 -3.462 1.00 93.06 169 ALA A CA 1
ATOM 1311 C C . ALA A 1 169 ? -7.128 7.815 -2.389 1.00 93.06 169 ALA A C 1
ATOM 1313 O O . ALA A 1 169 ? -7.973 6.971 -2.699 1.00 93.06 169 ALA A O 1
ATOM 1314 N N . ILE A 1 170 ? -7.029 8.282 -1.136 1.00 91.00 170 ILE A N 1
ATOM 1315 C CA . ILE A 1 170 ? -7.976 7.916 -0.071 1.00 91.00 170 ILE A CA 1
ATOM 1316 C C . ILE A 1 170 ? -9.389 8.378 -0.446 1.00 91.00 170 ILE A C 1
ATOM 1318 O O . ILE A 1 170 ? -10.339 7.603 -0.330 1.00 91.00 170 ILE A O 1
ATOM 1322 N N . GLY A 1 171 ? -9.536 9.621 -0.912 1.00 88.94 171 GLY A N 1
ATOM 1323 C CA . GLY A 1 171 ? -10.811 10.196 -1.340 1.00 88.94 171 GLY A CA 1
ATOM 1324 C C . GLY A 1 171 ? -11.512 9.359 -2.409 1.00 88.94 171 GLY A C 1
ATOM 1325 O O . GLY A 1 171 ? -12.705 9.069 -2.290 1.00 88.94 171 GLY A O 1
ATOM 1326 N N . GLU A 1 172 ? -10.781 8.925 -3.434 1.00 87.81 172 GLU A N 1
ATOM 1327 C CA . GLU A 1 172 ? -11.309 8.037 -4.471 1.00 87.81 172 GLU A CA 1
ATOM 1328 C C . GLU A 1 172 ? -11.637 6.642 -3.946 1.00 87.81 172 GLU A C 1
ATOM 1330 O O . GLU A 1 172 ? -12.716 6.118 -4.239 1.00 87.81 172 GLU A O 1
ATOM 1335 N N . ALA A 1 173 ? -10.750 6.058 -3.136 1.00 84.88 173 ALA A N 1
ATOM 1336 C CA . ALA A 1 173 ? -10.980 4.754 -2.529 1.00 84.88 173 ALA A CA 1
ATOM 1337 C C . ALA A 1 173 ? -12.280 4.755 -1.710 1.00 84.88 173 ALA A C 1
ATOM 1339 O O . ALA A 1 173 ? -13.130 3.889 -1.894 1.00 84.88 173 ALA A O 1
ATOM 1340 N N . MET A 1 174 ? -12.501 5.782 -0.884 1.00 78.69 174 MET A N 1
ATOM 1341 C CA . MET A 1 174 ? -13.716 5.917 -0.074 1.00 78.69 174 MET A CA 1
ATOM 1342 C C . MET A 1 174 ? -14.995 6.039 -0.914 1.00 78.69 174 MET A C 1
ATOM 1344 O O . MET A 1 174 ? -16.024 5.494 -0.522 1.00 78.69 174 MET A O 1
ATOM 1348 N N . LYS A 1 175 ? -14.953 6.691 -2.087 1.00 78.88 175 LYS A N 1
ATOM 1349 C CA . LYS A 1 175 ? -16.108 6.748 -3.008 1.00 78.88 175 LYS A CA 1
ATOM 1350 C C . LYS A 1 175 ? -16.478 5.370 -3.570 1.00 78.88 175 LYS A C 1
ATOM 1352 O O . LYS A 1 175 ? -17.649 5.135 -3.878 1.00 78.88 175 LYS A O 1
ATOM 1357 N N . ARG A 1 176 ? -15.490 4.483 -3.743 1.00 68.12 176 ARG A N 1
ATOM 1358 C CA . ARG A 1 176 ? -15.667 3.116 -4.268 1.00 68.12 176 ARG A CA 1
ATOM 1359 C C . ARG A 1 176 ? -16.058 2.109 -3.184 1.00 68.12 176 ARG A C 1
ATOM 1361 O O . ARG A 1 176 ? -16.780 1.172 -3.489 1.00 68.12 176 ARG A O 1
ATOM 1368 N N . LEU A 1 177 ? -15.697 2.360 -1.925 1.00 59.25 177 LEU A N 1
ATOM 1369 C CA . LEU A 1 177 ? -16.070 1.544 -0.760 1.00 59.25 177 LEU A CA 1
ATOM 1370 C C . LEU A 1 177 ? -17.559 1.632 -0.360 1.00 59.25 177 LEU A C 1
ATOM 1372 O O . LEU A 1 177 ? -17.946 1.080 0.665 1.00 59.25 177 LEU A O 1
ATOM 1376 N N . HIS A 1 178 ? -18.410 2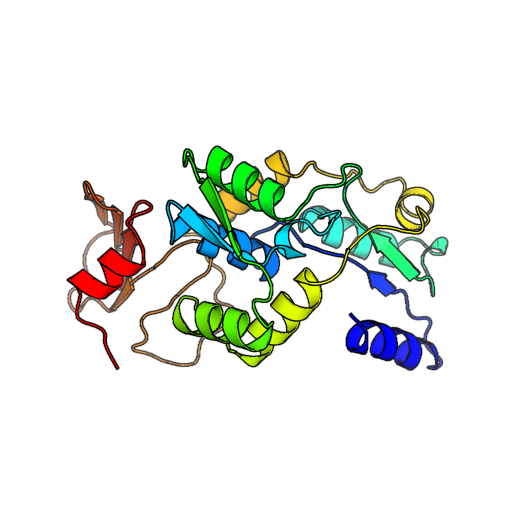.327 -1.123 1.00 54.81 178 HIS A N 1
ATOM 1377 C CA . HIS A 1 178 ? -19.838 2.427 -0.813 1.00 54.81 178 HIS A CA 1
ATOM 1378 C C . HIS A 1 178 ? -20.489 1.025 -0.797 1.00 54.81 178 HIS A C 1
ATOM 1380 O O . HIS A 1 178 ? -20.310 0.294 -1.773 1.00 54.81 178 HIS A O 1
ATOM 1386 N N . PRO A 1 179 ? -21.307 0.657 0.215 1.00 51.56 179 PRO A N 1
ATOM 1387 C CA . PRO A 1 179 ? -21.860 -0.699 0.358 1.00 51.56 179 PRO A CA 1
ATOM 1388 C C . PRO A 1 179 ? -22.597 -1.223 -0.887 1.00 51.56 179 PRO A C 1
ATOM 1390 O O . PRO A 1 179 ? -22.577 -2.409 -1.190 1.00 51.56 179 PRO A O 1
ATOM 1393 N N . LEU A 1 180 ? -23.206 -0.313 -1.652 1.00 47.91 180 LEU A N 1
ATOM 1394 C CA . LEU A 1 180 ? -23.925 -0.609 -2.900 1.00 47.91 180 LEU A CA 1
ATOM 1395 C C . LEU A 1 180 ? -23.028 -0.881 -4.130 1.00 47.91 180 LEU A C 1
ATOM 1397 O O . LEU A 1 180 ? -23.558 -1.179 -5.195 1.00 47.91 180 LEU A O 1
ATOM 1401 N N . LYS A 1 181 ? -21.701 -0.721 -4.033 1.00 50.75 181 LYS A N 1
ATOM 1402 C CA . LYS A 1 181 ? -20.747 -0.824 -5.161 1.00 50.75 181 LYS A CA 1
ATOM 1403 C C . LYS A 1 181 ? -19.688 -1.920 -4.978 1.00 50.75 181 LYS A C 1
ATOM 1405 O O . LYS A 1 181 ? -18.699 -1.944 -5.701 1.00 50.75 181 LYS A O 1
ATOM 1410 N N . ILE A 1 182 ? -19.889 -2.803 -4.006 1.00 51.03 182 ILE A N 1
ATOM 1411 C CA . ILE A 1 182 ? -18.926 -3.831 -3.607 1.00 51.03 182 ILE A CA 1
ATOM 1412 C C . ILE A 1 182 ? -18.802 -4.938 -4.677 1.00 51.03 182 ILE A C 1
ATOM 1414 O O . ILE A 1 182 ? -19.771 -5.650 -4.956 1.00 51.03 182 ILE A O 1
ATOM 1418 N N . GLU A 1 183 ? -17.597 -5.127 -5.228 1.00 40.88 183 GLU A N 1
ATOM 1419 C CA . GLU A 1 183 ? -17.226 -6.335 -5.982 1.00 40.88 183 GLU A CA 1
ATOM 1420 C C . GLU A 1 183 ? -16.829 -7.472 -5.020 1.00 40.88 183 GLU A C 1
ATOM 1422 O O . GLU A 1 183 ? -16.066 -7.300 -4.071 1.00 40.88 183 GLU A O 1
ATOM 1427 N N . ARG A 1 184 ? -17.403 -8.656 -5.253 1.00 47.91 184 ARG A N 1
ATOM 1428 C CA . ARG A 1 184 ? -17.366 -9.836 -4.376 1.00 47.91 184 ARG A CA 1
ATOM 1429 C C . ARG A 1 184 ? -16.173 -10.725 -4.736 1.00 47.91 184 ARG A C 1
ATOM 1431 O O . ARG A 1 184 ? -16.299 -11.579 -5.603 1.00 47.91 184 ARG A O 1
ATOM 1438 N N . VAL A 1 185 ? -15.015 -10.503 -4.115 1.00 40.53 185 VAL A N 1
ATOM 1439 C CA . VAL A 1 185 ? -13.764 -11.176 -4.534 1.00 40.53 185 VAL A CA 1
ATOM 1440 C C . VAL A 1 185 ? -13.504 -12.507 -3.800 1.00 40.53 185 VAL A C 1
ATOM 1442 O O . VAL A 1 185 ? -12.750 -13.334 -4.302 1.00 40.53 185 VAL A O 1
ATOM 1445 N N . TRP A 1 186 ? -14.153 -12.772 -2.658 1.00 43.72 186 TRP A N 1
ATOM 1446 C CA . TRP A 1 186 ? -13.885 -13.967 -1.837 1.00 43.72 186 TRP A CA 1
ATOM 1447 C C . TRP A 1 186 ? -15.184 -14.511 -1.218 1.00 43.72 186 TRP A C 1
ATOM 1449 O O . TRP A 1 186 ? -15.622 -14.007 -0.184 1.00 43.72 186 TRP A O 1
ATOM 1459 N N . ASP A 1 187 ? -15.828 -15.488 -1.862 1.00 41.22 187 ASP A N 1
ATOM 1460 C CA . ASP A 1 187 ? -17.118 -16.052 -1.429 1.00 41.22 187 ASP A CA 1
ATOM 1461 C C . ASP A 1 187 ? -17.079 -17.589 -1.490 1.00 41.22 187 ASP A C 1
ATOM 1463 O O . ASP A 1 187 ? -17.014 -18.159 -2.577 1.00 41.22 187 ASP A O 1
ATOM 1467 N N . GLU A 1 188 ? -17.100 -18.258 -0.332 1.00 40.94 188 GLU A N 1
ATOM 1468 C CA . GLU A 1 188 ? -17.323 -19.712 -0.246 1.00 40.94 188 GLU A CA 1
ATOM 1469 C C . GLU A 1 188 ? -18.350 -20.127 0.826 1.00 40.94 188 GLU A C 1
ATOM 1471 O O . GLU A 1 188 ? -18.658 -21.313 0.895 1.00 40.94 188 GLU A O 1
ATOM 1476 N N . ASP A 1 189 ? -18.946 -19.226 1.633 1.00 41.62 189 ASP A N 1
ATOM 1477 C CA . ASP A 1 189 ? -19.801 -19.701 2.738 1.00 41.62 189 ASP A CA 1
ATOM 1478 C C . ASP A 1 189 ? -21.031 -18.850 3.108 1.00 41.62 189 ASP A C 1
ATOM 1480 O O . ASP A 1 189 ? -20.981 -17.634 3.297 1.00 41.62 189 ASP A O 1
ATOM 1484 N N . GLN A 1 190 ? -22.172 -19.535 3.261 1.00 44.44 190 GLN A N 1
ATOM 1485 C CA . GLN A 1 190 ? -23.525 -18.963 3.166 1.00 44.44 190 GLN A CA 1
ATOM 1486 C C . GLN A 1 190 ? -24.112 -18.389 4.473 1.00 44.44 190 GLN A C 1
ATOM 1488 O O . GLN A 1 190 ? -25.260 -17.943 4.472 1.00 44.44 190 GLN A O 1
ATOM 1493 N N . ASN A 1 191 ? -23.365 -18.370 5.582 1.00 39.09 191 ASN A N 1
ATOM 1494 C CA . ASN A 1 191 ? -23.799 -17.801 6.872 1.00 39.09 191 ASN A CA 1
ATOM 1495 C C . ASN A 1 191 ? -22.624 -17.238 7.698 1.00 39.09 191 ASN A C 1
ATOM 1497 O O . ASN A 1 191 ? -22.542 -17.448 8.908 1.00 39.09 191 ASN A O 1
ATOM 1501 N N . ALA A 1 192 ? -21.696 -16.523 7.066 1.00 43.19 192 ALA A N 1
ATOM 1502 C CA . ALA A 1 192 ? -20.565 -15.928 7.772 1.00 43.19 192 ALA A CA 1
ATOM 1503 C C . ALA A 1 192 ? -20.841 -14.469 8.179 1.00 43.19 192 ALA A C 1
ATOM 1505 O O . ALA A 1 192 ? -21.491 -13.707 7.464 1.00 43.19 192 ALA A O 1
ATOM 1506 N N . ALA A 1 193 ? -20.302 -14.040 9.324 1.00 42.84 193 ALA A N 1
ATOM 1507 C CA . ALA A 1 193 ? -20.064 -12.623 9.573 1.00 42.84 193 ALA A CA 1
ATOM 1508 C C . ALA A 1 193 ? -19.005 -12.152 8.563 1.00 42.84 193 ALA A C 1
ATOM 1510 O O . ALA A 1 193 ? -17.808 -12.331 8.782 1.00 42.84 193 ALA A O 1
ATOM 1511 N N . ILE A 1 194 ? -19.448 -11.616 7.424 1.00 43.84 194 ILE A N 1
ATOM 1512 C CA . ILE A 1 194 ? -18.550 -11.204 6.346 1.00 43.84 194 ILE A CA 1
ATOM 1513 C C . ILE A 1 194 ? -17.858 -9.910 6.771 1.00 43.84 194 ILE A C 1
ATOM 1515 O O . ILE A 1 194 ? -18.366 -8.804 6.612 1.00 43.84 194 ILE A O 1
ATOM 1519 N N . LYS A 1 195 ? -16.663 -10.043 7.336 1.00 49.41 195 LYS A N 1
ATOM 1520 C CA . LYS A 1 195 ? -15.746 -8.920 7.500 1.00 49.41 195 LYS A CA 1
ATOM 1521 C C . LYS A 1 195 ? -15.331 -8.491 6.075 1.00 49.41 195 LYS A C 1
ATOM 1523 O O . LYS A 1 195 ? -14.490 -9.143 5.470 1.00 49.41 195 LYS A O 1
ATOM 1528 N N . HIS A 1 196 ? -15.971 -7.470 5.503 1.00 44.75 196 HIS A N 1
ATOM 1529 C CA . HIS A 1 196 ? -15.755 -7.047 4.112 1.00 44.75 196 HIS A CA 1
ATOM 1530 C C . HIS A 1 196 ? -14.991 -5.712 4.009 1.00 44.75 196 HIS A C 1
ATOM 1532 O O . HIS A 1 196 ? -14.891 -4.944 4.972 1.00 44.75 196 HIS A O 1
ATOM 1538 N N . GLU A 1 197 ? -14.418 -5.457 2.834 1.00 46.03 197 GLU A N 1
ATOM 1539 C CA . GLU A 1 197 ? -13.683 -4.246 2.476 1.00 46.03 197 GLU A CA 1
ATOM 1540 C C . GLU A 1 197 ? -14.568 -2.999 2.624 1.00 46.03 197 GLU A C 1
ATOM 1542 O O . GLU A 1 197 ? -15.662 -2.902 2.076 1.00 46.03 197 GLU A O 1
ATOM 1547 N N . GLY A 1 198 ? -14.110 -2.039 3.419 1.00 45.66 198 GLY A N 1
ATOM 1548 C CA . GLY A 1 198 ? -14.808 -0.780 3.691 1.00 45.66 198 GLY A CA 1
ATOM 1549 C C . GLY A 1 198 ? -15.623 -0.701 4.983 1.00 45.66 198 GLY A C 1
ATOM 1550 O O . GLY A 1 198 ? -15.666 0.379 5.567 1.00 45.66 198 GLY A O 1
ATOM 1551 N N . PHE A 1 199 ? -16.212 -1.795 5.486 1.00 47.88 199 PHE A N 1
ATOM 1552 C CA . PHE A 1 199 ? -17.102 -1.750 6.658 1.00 47.88 199 PHE A CA 1
ATOM 1553 C C . PHE A 1 199 ? -17.150 -3.087 7.420 1.00 47.88 199 PHE A C 1
ATOM 1555 O O . PHE A 1 199 ? -17.065 -4.163 6.832 1.00 47.88 199 PHE A O 1
ATOM 1562 N N . PHE A 1 200 ? -17.352 -3.045 8.744 1.00 49.72 200 PHE A N 1
ATOM 1563 C CA . PHE A 1 200 ? -17.851 -4.215 9.480 1.00 49.72 200 PHE A CA 1
ATOM 1564 C C . PHE A 1 200 ? -19.295 -4.457 9.066 1.00 49.72 200 PHE A C 1
ATOM 1566 O O . PHE A 1 200 ? -20.198 -4.021 9.764 1.00 49.72 200 PHE A O 1
ATOM 1573 N N . ILE A 1 201 ? -19.503 -5.091 7.918 1.00 50.81 201 ILE A N 1
ATOM 1574 C CA . ILE A 1 201 ? -20.831 -5.390 7.403 1.00 50.81 201 ILE A CA 1
ATOM 1575 C C . ILE A 1 201 ? -21.294 -6.684 8.046 1.00 50.81 201 ILE A C 1
ATOM 1577 O O . ILE A 1 201 ? -20.853 -7.772 7.681 1.00 50.81 201 ILE A O 1
ATOM 1581 N N . GLN A 1 202 ? -22.211 -6.589 9.005 1.00 51.50 202 GLN A N 1
ATOM 1582 C CA . GLN A 1 202 ? -22.918 -7.798 9.391 1.00 51.50 202 GLN A CA 1
ATOM 1583 C C . GLN A 1 202 ? -23.897 -8.178 8.283 1.00 51.50 202 GLN A C 1
ATOM 1585 O O . GLN A 1 202 ? -24.838 -7.438 8.018 1.00 51.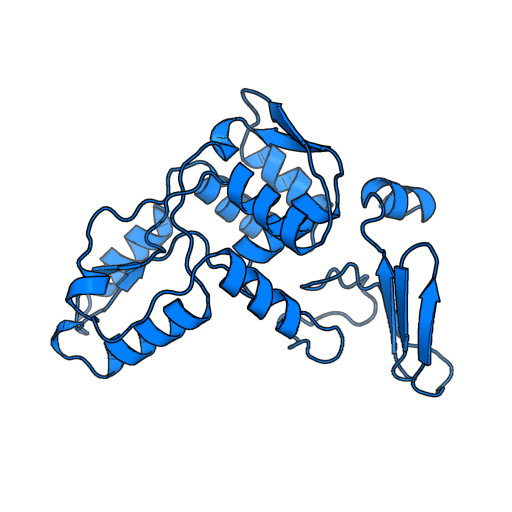50 202 GLN A O 1
ATOM 1590 N N . TYR A 1 203 ? -23.676 -9.352 7.702 1.00 54.50 203 TYR A N 1
ATOM 1591 C CA . TYR A 1 203 ? -24.591 -10.007 6.782 1.00 54.50 203 TYR A CA 1
ATOM 1592 C C . TYR A 1 203 ? -25.663 -10.786 7.555 1.00 54.50 203 TYR A C 1
ATOM 1594 O O . TYR A 1 203 ? -25.353 -11.596 8.435 1.00 54.50 203 TYR A O 1
ATOM 1602 N N . ARG A 1 204 ? -26.933 -10.569 7.211 1.00 57.47 204 ARG A N 1
ATOM 1603 C CA . ARG A 1 204 ? -28.025 -11.516 7.477 1.00 57.47 204 ARG A CA 1
ATOM 1604 C C . ARG A 1 204 ? -28.937 -11.577 6.263 1.00 57.47 204 ARG A C 1
ATOM 1606 O O . ARG A 1 204 ? -29.418 -10.533 5.826 1.00 57.47 204 ARG A O 1
ATOM 1613 N N . LYS A 1 205 ? -29.246 -12.793 5.800 1.00 52.84 205 LYS A N 1
ATOM 1614 C CA . LYS A 1 205 ? -30.435 -13.018 4.968 1.00 52.84 205 LYS A CA 1
ATOM 1615 C C . LYS A 1 205 ? -31.663 -12.660 5.790 1.00 52.84 205 LYS A C 1
ATOM 1617 O O . LYS A 1 205 ? -31.900 -13.260 6.844 1.00 52.84 205 LYS A O 1
ATOM 1622 N N . ASP A 1 206 ? -32.416 -11.679 5.321 1.00 57.84 206 ASP A N 1
ATOM 1623 C CA . ASP A 1 206 ? -33.708 -11.366 5.903 1.00 57.84 206 ASP A CA 1
ATOM 1624 C C . ASP A 1 206 ? -34.707 -12.457 5.490 1.00 57.84 206 ASP A C 1
ATOM 1626 O O . ASP A 1 206 ? -34.755 -12.884 4.337 1.00 57.84 206 ASP A O 1
ATOM 1630 N N . LYS A 1 207 ? -35.496 -12.953 6.446 1.00 52.78 207 LYS A N 1
ATOM 1631 C CA . LYS A 1 207 ? -36.554 -13.938 6.161 1.00 52.78 207 LYS A CA 1
ATOM 1632 C C . LYS A 1 207 ? -37.817 -13.271 5.615 1.00 52.78 207 LYS A C 1
ATOM 1634 O O . LYS A 1 207 ? -38.731 -13.976 5.193 1.00 52.78 207 LYS A O 1
ATOM 1639 N N . LYS A 1 208 ? -37.890 -11.937 5.631 1.00 53.97 208 LYS A N 1
ATOM 1640 C CA . LYS A 1 208 ? -38.988 -11.166 5.046 1.00 53.97 208 LYS A CA 1
ATOM 1641 C C . LYS A 1 208 ? -38.455 -10.290 3.918 1.00 53.97 208 LYS A C 1
ATOM 1643 O O . LYS A 1 208 ? -37.651 -9.402 4.160 1.00 53.97 208 LYS A O 1
ATOM 1648 N N . ALA A 1 209 ? -38.958 -10.525 2.707 1.00 47.56 209 ALA A N 1
ATOM 1649 C CA . ALA A 1 209 ? -38.751 -9.627 1.580 1.00 47.56 209 ALA A CA 1
ATOM 1650 C C . ALA A 1 209 ? -39.378 -8.260 1.909 1.00 47.56 209 ALA A C 1
ATOM 1652 O O . ALA A 1 209 ? -40.590 -8.176 2.111 1.00 47.56 209 ALA A O 1
ATOM 1653 N N . GLY A 1 210 ? -38.569 -7.206 2.010 1.00 55.28 210 GLY A N 1
ATOM 1654 C CA . GLY A 1 210 ? -39.032 -5.857 2.357 1.00 55.28 210 GLY A CA 1
ATOM 1655 C C . GLY A 1 210 ? -38.327 -4.769 1.550 1.00 55.28 210 GLY A C 1
ATOM 1656 O O . GLY A 1 210 ? -37.316 -5.020 0.926 1.00 55.28 210 GLY A O 1
ATOM 1657 N N . GLN A 1 211 ? -38.882 -3.559 1.490 1.00 55.12 211 GLN A N 1
ATOM 1658 C CA . GLN A 1 211 ? -38.331 -2.453 0.689 1.00 55.12 211 GLN A CA 1
ATOM 1659 C C . GLN A 1 211 ? -36.875 -2.089 1.037 1.00 55.12 211 GLN A C 1
ATOM 1661 O O . GLN A 1 211 ? -36.436 -2.253 2.178 1.00 55.12 211 GLN A O 1
ATOM 1666 N N . LEU A 1 212 ? -36.182 -1.490 0.056 1.00 56.97 212 LEU A N 1
ATOM 1667 C CA . LEU A 1 212 ? -34.927 -0.764 0.261 1.00 56.97 212 LEU A CA 1
ATOM 1668 C C . LEU A 1 212 ? -35.089 0.211 1.430 1.00 56.97 212 LEU A C 1
ATOM 1670 O O . LEU A 1 212 ? -35.855 1.172 1.344 1.00 56.97 212 LEU A O 1
ATOM 1674 N N . THR A 1 213 ? -34.383 -0.042 2.527 1.00 62.19 213 THR A N 1
ATOM 1675 C CA . THR A 1 213 ? -34.436 0.812 3.716 1.00 62.19 213 THR A CA 1
ATOM 1676 C C . THR A 1 213 ? -33.036 1.235 4.110 1.00 62.19 213 THR A C 1
ATOM 1678 O O . THR A 1 213 ? -32.108 0.433 4.143 1.00 62.19 213 THR A O 1
ATOM 1681 N N . HIS A 1 214 ? -32.885 2.522 4.400 1.00 68.50 214 HIS A N 1
ATOM 1682 C CA . HIS A 1 214 ? -31.681 3.079 4.994 1.00 68.50 214 HIS A CA 1
ATOM 1683 C C . HIS A 1 214 ? -32.069 3.666 6.345 1.00 68.50 214 HIS A C 1
ATOM 1685 O O . HIS A 1 214 ? -32.919 4.555 6.421 1.00 68.50 214 HIS A O 1
ATOM 1691 N N . LYS A 1 215 ? -31.471 3.147 7.415 1.00 65.88 215 LYS A N 1
ATOM 1692 C CA . LYS A 1 215 ? -31.672 3.642 8.772 1.00 65.88 215 LYS A CA 1
ATOM 1693 C C . LYS A 1 215 ? -30.355 4.140 9.322 1.00 65.88 215 LYS A C 1
ATOM 1695 O O . LYS A 1 215 ? -29.355 3.428 9.351 1.00 65.88 215 LYS A O 1
ATOM 1700 N N . LYS A 1 216 ? -30.391 5.368 9.819 1.00 52.34 216 LYS A N 1
ATOM 1701 C CA . LYS A 1 216 ? -29.270 5.973 10.517 1.00 52.34 216 LYS A CA 1
ATOM 1702 C C . LYS A 1 216 ? -29.480 5.818 12.013 1.00 52.34 216 LYS A C 1
ATOM 1704 O O . LYS A 1 216 ? -30.450 6.334 12.562 1.00 52.34 216 LYS A O 1
ATOM 1709 N N . PHE A 1 217 ? -28.576 5.102 12.663 1.00 60.06 217 PHE A N 1
ATOM 1710 C CA . PHE A 1 217 ? -28.546 4.947 14.109 1.00 60.06 217 PHE A CA 1
ATOM 1711 C C . PHE A 1 217 ? -27.468 5.852 14.709 1.00 60.06 217 PHE A C 1
ATOM 1713 O O . PHE A 1 217 ? -26.520 6.257 14.037 1.00 60.06 217 PHE A O 1
ATOM 1720 N N . SER A 1 218 ? -27.560 6.121 16.012 1.00 48.69 218 SER A N 1
ATOM 1721 C CA . SER A 1 218 ? -26.504 6.831 16.751 1.00 48.69 218 SER A CA 1
ATOM 1722 C C . SER A 1 218 ? -25.153 6.097 16.735 1.00 48.69 218 SER A C 1
ATOM 1724 O O . SER A 1 218 ? -24.127 6.699 17.036 1.00 48.69 218 SER A O 1
ATOM 1726 N N . PHE A 1 219 ? -25.147 4.807 16.381 1.00 50.62 219 PHE A N 1
ATOM 1727 C CA . PHE A 1 219 ? -23.989 3.914 16.441 1.00 50.62 219 PHE A CA 1
ATOM 1728 C C . PHE A 1 219 ? -23.614 3.272 15.092 1.00 50.62 219 PHE A C 1
ATOM 1730 O O . PHE A 1 219 ? -22.688 2.463 15.043 1.00 50.62 219 PHE A O 1
ATOM 1737 N N . GLY A 1 220 ? -24.286 3.619 13.992 1.00 61.62 220 GLY A N 1
ATOM 1738 C CA . GLY A 1 220 ? -24.001 3.064 12.668 1.00 61.62 220 GLY A CA 1
ATOM 1739 C C . GLY A 1 220 ? -25.055 3.406 11.627 1.00 61.62 220 GLY A C 1
ATOM 1740 O O . GLY A 1 220 ? -26.066 4.036 11.931 1.00 61.62 220 GLY A O 1
ATOM 1741 N N . GLU A 1 221 ? -24.820 2.967 10.402 1.00 61.03 221 GLU A N 1
ATOM 1742 C CA . GLU A 1 221 ? -25.803 3.002 9.324 1.00 61.03 221 GLU A CA 1
ATOM 1743 C C . GLU A 1 221 ? -26.194 1.566 8.977 1.00 61.03 221 GLU A C 1
ATOM 1745 O O . GLU A 1 221 ? -25.364 0.658 8.938 1.00 61.03 221 GLU A O 1
ATOM 1750 N N . GLU A 1 222 ? -27.491 1.350 8.807 1.00 65.75 222 GLU A N 1
ATOM 1751 C CA . GLU A 1 222 ? -28.066 0.094 8.353 1.00 65.75 222 GLU A CA 1
ATOM 1752 C C . GLU A 1 222 ? -28.678 0.322 6.980 1.00 65.75 222 GLU A C 1
ATOM 1754 O O . GLU A 1 222 ? -29.491 1.230 6.795 1.00 65.75 222 GLU A O 1
ATOM 1759 N N . TRP A 1 223 ? -28.318 -0.528 6.032 1.00 65.38 223 TRP A N 1
ATOM 1760 C CA . TRP A 1 223 ? -28.939 -0.603 4.722 1.00 65.38 223 TRP A CA 1
ATOM 1761 C C . TRP A 1 223 ? -29.574 -1.976 4.573 1.00 65.38 223 TRP A C 1
ATOM 1763 O O . TRP A 1 223 ? -29.003 -2.978 4.986 1.00 65.38 223 TRP A O 1
ATOM 1773 N N . SER A 1 224 ? -30.743 -2.039 3.962 1.00 64.25 224 SER A N 1
ATOM 1774 C CA . SER A 1 224 ? -31.354 -3.291 3.537 1.00 64.25 224 SER A CA 1
ATOM 1775 C C . SER A 1 224 ? -31.741 -3.165 2.077 1.00 64.25 224 SER A C 1
ATOM 1777 O O . SER A 1 224 ? -32.355 -2.167 1.705 1.00 64.25 224 SER A O 1
ATOM 1779 N N . ASP A 1 225 ? -31.379 -4.156 1.263 1.00 65.06 225 ASP A N 1
ATOM 1780 C CA . ASP A 1 225 ? -31.871 -4.303 -0.115 1.00 65.06 225 ASP A CA 1
ATOM 1781 C C . ASP A 1 225 ? -33.164 -5.133 -0.190 1.00 65.06 225 ASP A C 1
ATOM 1783 O O . ASP A 1 225 ? -33.707 -5.350 -1.273 1.00 65.06 225 ASP A O 1
ATOM 1787 N N . GLY A 1 226 ? -33.657 -5.590 0.965 1.00 58.25 226 GLY A N 1
ATOM 1788 C CA . GLY A 1 226 ? -34.873 -6.373 1.090 1.00 58.25 226 GLY A CA 1
ATOM 1789 C C . GLY A 1 226 ? -34.694 -7.877 1.141 1.00 58.25 226 GLY A C 1
ATOM 1790 O O . GLY A 1 226 ? -35.603 -8.565 1.593 1.00 58.25 226 GLY A O 1
ATOM 1791 N N . GLN A 1 227 ? -33.541 -8.396 0.728 1.00 55.81 227 GLN A N 1
ATOM 1792 C CA . GLN A 1 227 ? -33.143 -9.790 0.946 1.00 55.81 227 GLN A CA 1
ATOM 1793 C C . GLN A 1 227 ? -31.998 -9.888 1.955 1.00 55.81 227 GLN A C 1
ATOM 1795 O O . GLN A 1 227 ? -31.826 -10.915 2.615 1.00 55.81 227 GLN A O 1
ATOM 1800 N N . THR A 1 228 ? -31.238 -8.807 2.098 1.00 59.78 228 THR A N 1
ATOM 1801 C CA . THR A 1 228 ? -30.014 -8.728 2.876 1.00 59.78 228 THR A CA 1
ATOM 1802 C C . THR A 1 228 ? -30.006 -7.449 3.696 1.00 59.78 228 THR A C 1
ATOM 1804 O O . THR A 1 228 ? -30.222 -6.357 3.172 1.00 59.78 228 THR A O 1
ATOM 1807 N N . VAL A 1 229 ? -29.703 -7.587 4.988 1.00 61.41 229 VAL A N 1
ATOM 1808 C CA . VAL A 1 229 ? -29.421 -6.453 5.873 1.00 61.41 229 VAL A CA 1
ATOM 1809 C C . VAL A 1 229 ? -27.911 -6.296 6.016 1.00 61.41 229 VAL A C 1
ATOM 1811 O O . VAL A 1 229 ? -27.205 -7.265 6.296 1.00 61.41 229 VAL A O 1
ATOM 1814 N N . TYR A 1 230 ? -27.450 -5.062 5.846 1.00 60.84 230 TYR A N 1
ATOM 1815 C CA . TYR A 1 230 ? -26.084 -4.583 5.975 1.00 60.84 230 TYR A CA 1
ATOM 1816 C C . TYR A 1 230 ? -26.051 -3.597 7.137 1.00 60.84 230 TYR A C 1
ATOM 1818 O O . TYR A 1 230 ? -26.700 -2.559 7.083 1.00 60.84 230 TYR A O 1
ATOM 1826 N N . PHE A 1 231 ? -25.282 -3.879 8.179 1.00 59.72 231 PHE A N 1
ATOM 1827 C CA . PHE A 1 231 ? -25.062 -2.915 9.257 1.00 59.72 231 PHE A CA 1
ATOM 1828 C C . PHE A 1 231 ? -23.599 -2.501 9.270 1.00 59.72 231 PHE A C 1
ATOM 1830 O O . PHE A 1 231 ? -22.764 -3.388 9.380 1.00 59.72 231 PHE A O 1
ATOM 1837 N N . ALA A 1 232 ? -23.293 -1.202 9.204 1.00 60.19 232 ALA A N 1
ATOM 1838 C CA . ALA A 1 232 ? -21.952 -0.665 9.403 1.00 60.19 232 ALA A CA 1
ATOM 1839 C C . ALA A 1 232 ? -21.889 0.237 10.647 1.00 60.19 232 ALA A C 1
ATOM 1841 O O . ALA A 1 232 ? -22.528 1.291 10.681 1.00 60.19 232 ALA A O 1
ATOM 1842 N N . PRO A 1 233 ? -21.089 -0.112 11.668 1.00 56.47 233 PRO A N 1
ATOM 1843 C CA . PRO A 1 233 ? -20.924 0.732 12.843 1.00 56.47 233 PRO A CA 1
ATOM 1844 C C . PRO A 1 233 ? -20.125 2.007 12.528 1.00 56.47 233 PRO A C 1
ATOM 1846 O O . PRO A 1 233 ? -19.101 1.971 11.843 1.00 56.47 233 PRO A O 1
ATOM 1849 N N . PHE A 1 234 ? -20.538 3.138 13.100 1.00 50.34 234 PHE A N 1
ATOM 1850 C CA . PHE A 1 234 ? -19.821 4.414 12.993 1.00 50.34 234 PHE A CA 1
ATOM 1851 C C . PHE A 1 234 ? -18.611 4.438 13.923 1.00 50.34 234 PHE A C 1
ATOM 1853 O O . PHE A 1 234 ? -18.709 4.924 15.049 1.00 50.34 234 PHE A O 1
ATOM 1860 N N . GLY A 1 235 ? -17.469 3.897 13.483 1.00 48.66 235 GLY A N 1
ATOM 1861 C CA . GLY A 1 235 ? -16.196 4.007 14.212 1.00 48.66 235 GLY A CA 1
ATOM 1862 C C . GLY A 1 235 ? -16.264 3.569 15.685 1.00 48.66 235 GLY A C 1
ATOM 1863 O O . GLY A 1 235 ? -15.423 3.984 16.491 1.00 48.66 235 GLY A O 1
ATOM 1864 N N . PHE A 1 236 ? -17.283 2.778 16.052 1.00 44.81 236 PHE A N 1
ATOM 1865 C CA . PHE A 1 236 ? -17.476 2.256 17.395 1.00 44.81 236 PHE A CA 1
ATOM 1866 C C . PHE A 1 236 ? -16.328 1.290 17.656 1.00 44.81 236 PHE A C 1
ATOM 1868 O O . PHE A 1 236 ? -16.006 0.477 16.790 1.00 44.81 236 PHE A O 1
ATOM 1875 N N . ARG A 1 237 ? -15.696 1.408 18.831 1.00 50.72 237 ARG A N 1
ATOM 1876 C CA . ARG A 1 237 ? -14.532 0.605 19.238 1.00 50.72 237 ARG A CA 1
ATOM 1877 C C . ARG A 1 237 ? -14.778 -0.847 18.831 1.00 50.72 237 ARG A C 1
ATOM 1879 O O . ARG A 1 237 ? -15.681 -1.466 19.387 1.00 50.72 237 ARG A O 1
ATOM 1886 N N . GLY A 1 238 ? -14.015 -1.387 17.881 1.00 46.19 238 GLY A N 1
ATOM 1887 C CA . GLY A 1 238 ? -14.300 -2.725 17.342 1.00 46.19 238 GLY A CA 1
ATOM 1888 C C . GLY A 1 238 ? -14.297 -3.801 18.429 1.00 46.19 238 GLY A C 1
ATOM 1889 O O . GLY A 1 238 ? -15.111 -4.719 18.408 1.00 46.19 238 GLY A O 1
ATOM 1890 N N . PHE A 1 239 ? -13.472 -3.597 19.459 1.00 43.28 239 PHE A N 1
ATOM 1891 C CA . PHE A 1 239 ? -13.488 -4.380 20.691 1.00 43.28 239 PHE A CA 1
ATOM 1892 C C . PHE A 1 239 ? -14.804 -4.256 21.477 1.00 43.28 239 PHE A C 1
ATOM 1894 O O . PHE A 1 239 ? -15.328 -5.260 21.930 1.00 43.28 239 PHE A O 1
ATOM 1901 N N . VAL A 1 240 ? -15.377 -3.056 21.614 1.00 46.62 240 VAL A N 1
ATOM 1902 C CA . VAL A 1 240 ? -16.665 -2.844 22.304 1.00 46.62 240 VAL A CA 1
ATOM 1903 C C . VAL A 1 240 ? -17.826 -3.401 21.486 1.00 46.62 240 VAL A C 1
ATOM 1905 O O . VAL A 1 240 ? -18.752 -3.949 22.064 1.00 46.62 240 VAL A O 1
ATOM 1908 N N . TYR A 1 241 ? -17.772 -3.331 20.155 1.00 50.62 241 TYR A N 1
ATOM 1909 C CA . TYR A 1 241 ? -18.771 -3.967 19.295 1.00 50.62 241 TYR A CA 1
ATOM 1910 C C . TYR A 1 241 ? -18.742 -5.501 19.424 1.00 50.62 241 TYR A C 1
ATOM 1912 O O . TYR A 1 241 ? -19.791 -6.114 19.605 1.00 50.62 241 TYR A O 1
ATOM 1920 N N . ALA A 1 242 ? -17.553 -6.117 19.417 1.00 47.47 242 ALA A N 1
ATOM 1921 C CA . ALA A 1 242 ? -17.389 -7.553 19.663 1.00 47.47 242 ALA A CA 1
ATOM 1922 C C . ALA A 1 242 ? -17.794 -7.956 21.098 1.00 47.47 242 ALA A C 1
ATOM 1924 O O . ALA A 1 242 ? -18.509 -8.940 21.288 1.00 47.47 242 ALA A O 1
ATOM 1925 N N . PHE A 1 243 ? -17.405 -7.154 22.096 1.00 43.56 243 PHE A N 1
ATOM 1926 C CA . PHE A 1 243 ? -17.706 -7.356 23.517 1.00 43.56 243 PHE A CA 1
ATOM 1927 C C . PHE A 1 243 ? -19.207 -7.244 23.825 1.00 43.56 243 PHE A C 1
ATOM 1929 O O . PHE A 1 243 ? -19.756 -8.110 24.497 1.00 43.56 243 PHE A O 1
ATOM 1936 N N . LEU A 1 244 ? -19.900 -6.234 23.285 1.00 42.34 244 LEU A N 1
ATOM 1937 C CA . LEU A 1 244 ? -21.347 -6.045 23.467 1.00 42.34 244 LEU A CA 1
ATOM 1938 C C . LEU A 1 244 ? -22.194 -7.140 22.795 1.00 42.34 244 LEU A C 1
ATOM 1940 O O . LEU A 1 244 ? -23.362 -7.297 23.138 1.00 42.34 244 LEU A O 1
ATOM 1944 N N . ARG A 1 245 ? -21.635 -7.889 21.835 1.00 46.41 245 ARG A N 1
ATOM 1945 C CA . ARG A 1 245 ? -22.336 -8.949 21.089 1.00 46.41 245 ARG A CA 1
ATOM 1946 C C . ARG A 1 245 ? -21.991 -10.376 21.534 1.00 46.41 245 ARG A C 1
ATOM 1948 O O . ARG A 1 245 ? -22.602 -11.298 21.005 1.00 46.41 245 ARG A O 1
ATOM 1955 N N . GLY A 1 246 ? -21.064 -10.573 22.477 1.00 34.34 246 GLY A N 1
ATOM 1956 C CA . GLY A 1 246 ? -20.789 -11.889 23.073 1.00 34.34 246 GLY A CA 1
ATOM 1957 C C . GLY A 1 246 ? -20.129 -12.925 22.148 1.00 34.34 246 GLY A C 1
ATOM 1958 O O . GLY A 1 246 ? -20.228 -14.118 22.418 1.00 34.34 246 GLY A O 1
ATOM 1959 N N . TYR A 1 247 ? -19.454 -12.509 21.070 1.00 38.88 247 TYR A N 1
ATOM 1960 C CA . TYR A 1 247 ? -18.711 -13.431 20.199 1.00 38.88 247 TYR A CA 1
ATOM 1961 C C . TYR A 1 247 ? -17.313 -13.708 20.775 1.00 38.88 247 TYR A C 1
ATOM 1963 O O . TYR A 1 247 ? -16.348 -13.027 20.435 1.00 38.88 247 TYR A O 1
ATOM 1971 N N . TRP A 1 248 ? -17.227 -14.699 21.662 1.00 27.08 248 TRP A N 1
ATOM 1972 C CA . TRP A 1 248 ? -15.990 -15.388 22.041 1.00 27.08 248 TRP A CA 1
ATOM 1973 C C . TRP A 1 248 ? -16.123 -16.862 21.667 1.00 27.08 248 TRP A C 1
ATOM 1975 O O . TRP A 1 248 ? -16.619 -17.618 22.491 1.00 27.08 248 TRP A O 1
ATOM 1985 N N . TRP A 1 249 ? -15.707 -17.237 20.453 1.00 28.98 249 TRP A N 1
ATOM 1986 C CA . TRP A 1 249 ? -15.285 -18.591 20.064 1.00 28.98 249 TRP A CA 1
ATOM 1987 C C . TRP A 1 249 ? -14.304 -18.465 18.900 1.00 28.98 249 TRP A C 1
ATOM 1989 O O . TRP A 1 249 ? -14.623 -17.687 17.969 1.00 28.98 249 TRP A O 1
#

Sequence (249 aa):
MRSRIETGVTLRKGSVPVTEIRAGVIAGSGSISFEMIRFMTELFPVIPGPIWLKNKSQPIAVQNVIDYLLAALTNSNGRGGVFEIGMQQVFVYTDLMKMYANARGHKRSLFLLPYVPVWFMAFGISLMTPVPYPIAYALVGGLSSDSLILHDTAQKTFPEVKLMDYESAIGEAMKRLHPLKIERVWDEDQNAAIKHEGFFIQYRKDKKAGQLTHKKFSFGEEWSDGQTVYFAPFGFRGFVYAFLRGYWW

Radius of gyration: 19.96 Å; chains: 1; bounding box: 55×32×50 Å

pLDDT: mean 76.67, std 18.29, range [27.08, 95.81]

Foldseek 3Di:
DVVVVVVQVVVLVDPAQDQAEAFAAEQAFVGPSNLLLVLQLLQDQEREEAPLLQAKHFYFYPVLVVVLVVLCVPAPLRTNDYHYDGDPDIDRNVVLSCLLCVLLVGRHHYDHDYPDDLQNQLVVCVVRAVDHSVRSSVSSVSSSHHHDDPDPVSCVRCVVRDTDDNNVSSVNRQVCLPPVNDDDDDDDDDQDQPRDTNFSWGKDQDPFQDPFDWDDDPFWIWTDNRGIITTGGSSPNSVVVCVVVPPDD

Secondary structure (DSSP, 8-state):
-HHHHHHHHHHTTSSS---EEEESSEESTT-HHHHHHHHHHHH-SEEEEEGGGGSEE--EEHHHHHHHHHHHHH-GGGTT-EEEE--SS-EEHHHHHHHHHHHTT---EEEEETT--HHHHHHHHHHHSS--HHHHHHHHHHHTS-B----THHHHH-TT--PPPHHHHHHHHHHH--GGG--------TT---EETTEE-EEEE-SS----EEEEETTEEEEE-SSEEEEEESS--HHHHHHHHT---